Protein AF-A0A2E1I6Y5-F1 (afdb_monomer_lite)

Radius of gyration: 79.03 Å; chains: 1; bounding box: 160×32×209 Å

pLDDT: mean 85.02, std 16.83, range [33.5, 98.12]

Sequence (220 aa):
MRRLETRLAEETQRLERLYEAYRKAEGDIADKQALIDVLEKEALDREIEREGLEHLLSEKDNKIRELELDGAKSSKRVEHLEPELEKMEEKYSKERAMLGRVYEITEELDEQLQTAQSELEARDDWYVQHMKVFEDLNQAIKDRYEMIESAVEKAAEFQKAQESFKQRMEEAISTAQKTGATIPVGPVEVSVDAGPDGVLGTDDDEIQVNPAGTAEQEEE

Secondary structure (DSSP, 8-state):
-HHHHHHHHHHHHHHHHHHHHHHHHHHHHHHHHHHHHHHHHHHHHHHHHHHHHHHHHHHHHHHHHHHHHHHHHHHHHHHHHHHHHHHHHHHHHHHHHHHHHHHHHHHHHHHHHHHHHHHHHHHHHHHHHHHHHHHHHHHHHHHHHHHHHHHHHHHHHHHHHHHHHHHHHHHHHHHHHHHTPPP----EEEEEEP-TT--TTSTT-EEEEEETT-------

Structure (mmCIF, N/CA/C/O backbone):
data_AF-A0A2E1I6Y5-F1
#
_entry.id   AF-A0A2E1I6Y5-F1
#
loop_
_atom_site.group_PDB
_atom_site.id
_atom_site.type_symbol
_atom_site.label_atom_id
_atom_site.label_alt_id
_atom_site.label_comp_id
_atom_site.label_asym_id
_atom_site.label_entity_id
_atom_site.label_seq_id
_atom_site.pdbx_PDB_ins_code
_atom_site.Cartn_x
_atom_site.Cartn_y
_atom_site.Cartn_z
_atom_site.occupancy
_atom_site.B_iso_or_equiv
_atom_site.auth_seq_id
_atom_site.auth_comp_id
_atom_site.auth_asym_id
_atom_site.auth_atom_id
_atom_site.pdbx_PDB_model_num
ATOM 1 N N . MET A 1 1 ? 66.946 19.674 -106.010 1.00 58.38 1 MET A N 1
ATOM 2 C CA . MET A 1 1 ? 65.841 20.392 -105.341 1.00 58.38 1 MET A CA 1
ATOM 3 C C . MET A 1 1 ? 64.623 19.499 -105.132 1.00 58.38 1 MET A C 1
ATOM 5 O O . MET A 1 1 ? 64.408 19.129 -103.992 1.00 58.38 1 MET A O 1
ATOM 9 N N . ARG A 1 2 ? 63.945 18.999 -106.180 1.00 64.06 2 ARG A N 1
ATOM 10 C CA . ARG A 1 2 ? 62.705 18.192 -106.043 1.00 64.06 2 ARG A CA 1
ATOM 11 C C . ARG A 1 2 ? 62.716 17.026 -105.035 1.00 64.06 2 ARG A C 1
ATOM 13 O O . ARG A 1 2 ? 61.723 16.835 -104.361 1.00 64.06 2 ARG A O 1
ATOM 20 N N . ARG A 1 3 ? 63.810 16.259 -104.896 1.00 70.44 3 ARG A N 1
ATOM 21 C CA . ARG A 1 3 ? 63.901 15.143 -103.916 1.00 70.44 3 ARG A CA 1
ATOM 22 C C . ARG A 1 3 ? 63.988 15.595 -102.454 1.00 70.44 3 ARG A C 1
ATOM 24 O O . ARG A 1 3 ? 63.611 14.848 -101.562 1.00 70.44 3 ARG A O 1
ATOM 31 N N . LEU A 1 4 ? 64.546 16.781 -102.218 1.00 72.12 4 LEU A N 1
ATOM 32 C CA . LEU A 1 4 ? 64.633 17.359 -100.877 1.00 72.12 4 LEU A CA 1
ATOM 33 C C . LEU A 1 4 ? 63.276 17.936 -100.467 1.00 72.12 4 LEU A C 1
ATOM 35 O O . LEU A 1 4 ? 62.887 17.795 -99.318 1.00 72.12 4 LEU A O 1
ATOM 39 N N . GLU A 1 5 ? 62.533 18.496 -101.423 1.00 76.06 5 GLU A N 1
ATOM 40 C CA . GLU A 1 5 ? 61.172 19.003 -101.215 1.00 76.06 5 GLU A CA 1
ATOM 41 C C . GLU A 1 5 ? 60.178 17.880 -100.881 1.00 76.06 5 GLU A C 1
ATOM 43 O O . GLU A 1 5 ? 59.404 18.029 -99.942 1.00 76.06 5 GLU A O 1
ATOM 48 N N . THR A 1 6 ? 60.225 16.729 -101.569 1.00 79.12 6 THR A N 1
ATOM 49 C CA . THR A 1 6 ? 59.368 15.578 -101.218 1.00 79.12 6 THR A CA 1
ATOM 50 C C . THR A 1 6 ? 59.697 14.998 -99.849 1.00 79.12 6 THR A C 1
ATOM 52 O O . THR A 1 6 ? 58.786 14.712 -99.081 1.00 79.12 6 THR A O 1
ATOM 55 N N . ARG A 1 7 ? 60.984 14.868 -99.507 1.00 83.00 7 ARG A N 1
ATOM 56 C CA . ARG A 1 7 ? 61.397 14.364 -98.190 1.00 83.00 7 ARG A CA 1
ATOM 57 C C . ARG A 1 7 ? 60.997 15.315 -97.061 1.00 83.00 7 ARG A C 1
ATOM 59 O O . ARG A 1 7 ? 60.542 14.860 -96.020 1.00 83.00 7 ARG A O 1
ATOM 66 N N . LEU A 1 8 ? 61.118 16.624 -97.290 1.00 83.69 8 LEU A N 1
ATOM 67 C CA . LEU A 1 8 ? 60.658 17.638 -96.345 1.00 83.69 8 LEU A CA 1
ATOM 68 C C . LEU A 1 8 ? 59.136 17.566 -96.147 1.00 83.69 8 LEU A C 1
ATOM 70 O O . LEU A 1 8 ? 58.685 17.657 -95.013 1.00 83.69 8 LEU A O 1
ATOM 74 N N . ALA A 1 9 ? 58.365 17.345 -97.219 1.00 85.19 9 ALA A N 1
ATOM 75 C CA . ALA A 1 9 ? 56.909 17.193 -97.154 1.00 85.19 9 ALA A CA 1
ATOM 76 C C . ALA A 1 9 ? 56.459 15.913 -96.421 1.00 85.19 9 ALA A C 1
ATOM 78 O O . ALA A 1 9 ? 55.471 15.922 -95.689 1.00 85.19 9 ALA A O 1
ATOM 79 N N . GLU A 1 10 ? 57.176 14.802 -96.597 1.00 85.38 10 GLU A N 1
ATOM 80 C CA . GLU A 1 10 ? 56.920 13.555 -95.865 1.00 85.38 10 GLU A CA 1
ATOM 81 C C . GLU A 1 10 ? 57.261 13.692 -94.371 1.00 85.38 10 GLU A C 1
ATOM 83 O O . GLU A 1 10 ? 56.525 13.203 -93.509 1.00 85.38 10 GLU A O 1
ATOM 88 N N . GLU A 1 11 ? 58.360 14.382 -94.049 1.00 84.50 11 GLU A N 1
ATOM 89 C CA . GLU A 1 11 ? 58.763 14.655 -92.669 1.00 84.50 11 GLU A CA 1
ATOM 90 C C . GLU A 1 11 ? 57.793 15.619 -91.966 1.00 84.50 11 GLU A C 1
ATOM 92 O O . GLU A 1 11 ? 57.429 15.351 -90.819 1.00 84.50 11 GLU A O 1
ATOM 97 N N . THR A 1 12 ? 57.286 16.663 -92.635 1.00 86.81 12 THR A N 1
ATOM 98 C CA . THR A 1 12 ? 56.246 17.539 -92.061 1.00 86.81 12 THR A CA 1
ATOM 99 C C . THR A 1 12 ? 54.927 16.806 -91.837 1.00 86.81 12 THR A C 1
ATOM 101 O O . THR A 1 12 ? 54.365 16.924 -90.753 1.00 86.81 12 THR A O 1
ATOM 104 N N . GLN A 1 13 ? 54.468 15.968 -92.773 1.00 87.94 13 GLN A N 1
ATOM 105 C CA . GLN A 1 13 ? 53.256 15.155 -92.571 1.00 87.94 13 GLN A CA 1
ATOM 106 C C . GLN A 1 13 ? 53.391 14.167 -91.404 1.00 87.94 13 GLN A C 1
ATOM 108 O O . GLN A 1 13 ? 52.433 13.908 -90.673 1.00 87.94 13 GLN A O 1
ATOM 113 N N . ARG A 1 14 ? 54.580 13.584 -91.207 1.00 90.38 14 ARG A N 1
ATOM 114 C CA . ARG A 1 14 ? 54.847 12.706 -90.059 1.00 90.38 14 ARG A CA 1
ATOM 115 C C . ARG A 1 14 ? 54.851 13.487 -88.747 1.00 90.38 14 ARG A C 1
ATOM 117 O O . ARG A 1 14 ? 54.334 12.986 -87.749 1.00 90.38 14 ARG A O 1
ATOM 124 N N . LEU A 1 15 ? 55.434 14.683 -88.758 1.00 90.56 15 LEU A N 1
ATOM 125 C CA . LEU A 1 15 ? 55.477 15.578 -87.609 1.00 90.56 15 LEU A CA 1
ATOM 126 C C . LEU A 1 15 ? 54.063 16.030 -87.213 1.00 90.56 15 LEU A C 1
ATOM 128 O O . LEU A 1 15 ? 53.719 15.944 -86.041 1.00 90.56 15 LEU A O 1
ATOM 132 N N . GLU A 1 16 ? 53.222 16.419 -88.173 1.00 91.12 16 GLU A N 1
ATOM 133 C CA . GLU A 1 16 ? 51.815 16.788 -87.948 1.00 91.12 16 GLU A CA 1
ATOM 134 C C . GLU A 1 16 ? 51.022 15.652 -87.293 1.00 91.12 16 GLU A C 1
ATOM 136 O O . GLU A 1 16 ? 50.393 15.861 -86.259 1.00 91.12 16 GLU A O 1
ATOM 141 N N . ARG A 1 17 ? 51.133 14.420 -87.807 1.00 91.62 17 ARG A N 1
ATOM 142 C CA . ARG A 1 17 ? 50.479 13.248 -87.194 1.00 91.62 17 ARG A CA 1
ATOM 143 C C . ARG A 1 17 ? 50.967 12.973 -85.773 1.00 91.62 17 ARG A C 1
ATOM 145 O O . ARG A 1 17 ? 50.182 12.558 -84.923 1.00 91.62 17 ARG A O 1
ATOM 152 N N . LEU A 1 18 ? 52.260 13.174 -85.511 1.00 92.06 18 LEU A N 1
ATOM 153 C CA . LEU A 1 18 ? 52.819 13.022 -84.168 1.00 92.06 18 LEU A CA 1
ATOM 154 C C . LEU A 1 18 ? 52.298 14.118 -83.229 1.00 92.06 18 LEU A C 1
ATOM 156 O O . LEU A 1 18 ? 51.952 13.815 -82.091 1.00 92.06 18 LEU A O 1
ATOM 160 N N . TYR A 1 19 ? 52.192 15.360 -83.708 1.00 93.06 19 TYR A N 1
ATOM 161 C CA . TYR A 1 19 ? 51.603 16.468 -82.957 1.00 93.06 19 TYR A CA 1
ATOM 162 C C . TYR A 1 19 ? 50.122 16.240 -82.651 1.00 93.06 19 TYR A C 1
ATOM 164 O O . TYR A 1 19 ? 49.696 16.477 -81.525 1.00 93.06 19 TYR A O 1
ATOM 172 N N . GLU A 1 20 ? 49.339 15.741 -83.607 1.00 94.44 20 GLU A N 1
ATOM 173 C CA . GLU A 1 20 ? 47.934 15.378 -83.388 1.00 94.44 20 GLU A CA 1
ATOM 174 C C . GLU A 1 20 ? 47.791 14.258 -82.350 1.00 94.44 20 GLU A C 1
ATOM 176 O O . GLU A 1 20 ? 46.962 14.355 -81.444 1.00 94.44 20 GLU A O 1
ATOM 181 N N . ALA A 1 21 ? 48.627 13.217 -82.437 1.00 94.25 21 ALA A N 1
ATOM 182 C CA . ALA A 1 21 ? 48.646 12.130 -81.462 1.00 94.25 21 ALA A CA 1
ATOM 183 C C . ALA A 1 21 ? 49.055 12.615 -80.063 1.00 94.25 21 ALA A C 1
ATOM 185 O O . ALA A 1 21 ? 48.445 12.214 -79.074 1.00 94.25 21 ALA A O 1
ATOM 186 N N . TYR A 1 22 ? 50.052 13.497 -79.981 1.00 94.62 22 TYR A N 1
ATOM 187 C CA . TYR A 1 22 ? 50.508 14.085 -78.725 1.00 94.62 22 TYR A CA 1
ATOM 188 C C . TYR A 1 22 ? 49.432 14.981 -78.100 1.00 94.62 22 TYR A C 1
ATOM 190 O O . TYR A 1 22 ? 49.095 14.800 -76.936 1.00 94.62 22 TYR A O 1
ATOM 198 N N . ARG A 1 23 ? 48.795 15.856 -78.887 1.00 94.19 23 ARG A N 1
ATOM 199 C CA . ARG A 1 23 ? 47.683 16.700 -78.425 1.00 94.19 23 ARG A CA 1
ATOM 200 C C . ARG A 1 23 ? 46.497 15.870 -77.929 1.00 94.19 23 ARG A C 1
ATOM 202 O O . ARG A 1 23 ? 45.858 16.232 -76.946 1.00 94.19 23 ARG A O 1
ATOM 209 N N . LYS A 1 24 ? 46.199 14.753 -78.599 1.00 95.19 24 LYS A N 1
ATOM 210 C CA . LYS A 1 24 ? 45.170 13.813 -78.144 1.00 95.19 24 LYS A CA 1
ATOM 211 C C . LYS A 1 24 ? 45.560 13.155 -76.818 1.00 95.19 24 LYS A C 1
ATOM 213 O O . LYS A 1 24 ? 44.732 13.092 -75.919 1.00 95.19 24 LYS A O 1
ATOM 218 N N . ALA A 1 25 ? 46.811 12.720 -76.679 1.00 94.56 25 ALA A N 1
ATOM 219 C CA . ALA A 1 25 ? 47.310 12.147 -75.432 1.00 94.56 25 ALA A CA 1
ATOM 220 C C . ALA A 1 25 ? 47.286 13.159 -74.274 1.00 94.56 25 ALA A C 1
ATOM 222 O O . ALA A 1 25 ? 46.925 12.788 -73.164 1.00 94.56 25 ALA A O 1
ATOM 223 N N . GLU A 1 26 ? 47.616 14.430 -74.522 1.00 95.44 26 GLU A N 1
ATOM 224 C CA . GLU A 1 26 ? 47.489 15.502 -73.526 1.00 95.44 26 GLU A CA 1
ATOM 225 C C . GLU A 1 26 ? 46.034 15.706 -73.083 1.00 95.44 26 GLU A C 1
ATOM 227 O O . GLU A 1 26 ? 45.781 15.828 -71.887 1.00 95.44 26 GLU A O 1
ATOM 232 N N . GLY A 1 27 ? 45.077 15.677 -74.020 1.00 95.62 27 GLY A N 1
ATOM 233 C CA . GLY A 1 27 ? 43.645 15.718 -73.702 1.00 95.62 27 GLY A CA 1
ATOM 234 C C . GLY A 1 27 ? 43.201 14.531 -72.845 1.00 95.62 27 GLY A C 1
ATOM 235 O O . GLY A 1 27 ? 42.624 14.724 -71.780 1.00 95.62 27 GLY A O 1
ATOM 236 N N . ASP A 1 28 ? 43.565 13.310 -73.245 1.00 95.62 28 ASP A N 1
ATOM 237 C CA . ASP A 1 28 ? 43.234 12.091 -72.495 1.00 95.62 28 ASP A CA 1
ATOM 238 C C . ASP A 1 28 ? 43.864 12.086 -71.085 1.00 95.62 28 ASP A C 1
ATOM 240 O O . ASP A 1 28 ? 43.300 11.515 -70.149 1.00 95.62 28 ASP A O 1
ATOM 244 N N . ILE A 1 29 ? 45.050 12.687 -70.915 1.00 96.31 29 ILE A N 1
ATOM 245 C CA . ILE A 1 29 ? 45.699 12.851 -69.605 1.00 96.31 29 ILE A CA 1
ATOM 246 C C . ILE A 1 29 ? 44.926 13.855 -68.750 1.00 96.31 29 ILE A C 1
ATOM 248 O O . ILE A 1 29 ? 44.672 13.560 -67.584 1.00 96.31 29 ILE A O 1
ATOM 252 N N . ALA A 1 30 ? 44.527 14.996 -69.315 1.00 96.06 30 ALA A N 1
ATOM 253 C CA . ALA A 1 30 ? 43.746 16.002 -68.600 1.00 96.06 30 ALA A CA 1
ATOM 254 C C . ALA A 1 30 ? 42.382 15.449 -68.148 1.00 96.06 30 ALA A C 1
ATOM 256 O O . ALA A 1 30 ? 41.998 15.631 -66.993 1.00 96.06 30 ALA A O 1
ATOM 257 N N . ASP A 1 31 ? 41.693 14.697 -69.009 1.00 96.06 31 ASP A N 1
ATOM 258 C CA . ASP A 1 31 ? 40.412 14.062 -68.677 1.00 96.06 31 ASP A CA 1
ATOM 259 C C . ASP A 1 31 ? 40.568 13.018 -67.560 1.00 96.06 31 ASP A C 1
ATOM 261 O O . ASP A 1 31 ? 39.756 12.949 -66.635 1.00 96.06 31 ASP A O 1
ATOM 265 N N . LYS A 1 32 ? 41.642 12.217 -67.599 1.00 96.25 32 LYS A N 1
ATOM 266 C CA . LYS A 1 32 ? 41.949 11.250 -66.534 1.00 96.25 32 LYS A CA 1
ATOM 267 C C . LYS A 1 32 ? 42.316 11.927 -65.222 1.00 96.25 32 LYS A C 1
ATOM 269 O O . LYS A 1 32 ? 41.930 11.418 -64.179 1.00 96.25 32 LYS A O 1
ATOM 274 N N . GLN A 1 33 ? 43.042 13.042 -65.260 1.00 97.00 33 GLN A N 1
ATOM 275 C CA . GLN A 1 33 ? 43.347 13.830 -64.065 1.00 97.00 33 GLN A CA 1
ATOM 276 C C . GLN A 1 33 ? 42.064 14.378 -63.439 1.00 97.00 33 GLN A C 1
ATOM 278 O O . GLN A 1 33 ? 41.842 14.174 -62.253 1.00 97.00 33 GLN A O 1
ATOM 283 N N . ALA A 1 34 ? 41.162 14.946 -64.244 1.00 96.38 34 ALA A N 1
ATOM 284 C CA . ALA A 1 34 ? 39.865 15.405 -63.755 1.00 96.38 34 ALA A CA 1
ATOM 285 C C . ALA A 1 34 ? 39.027 14.260 -63.155 1.00 96.38 34 ALA A C 1
ATOM 287 O O . ALA A 1 34 ? 38.373 14.440 -62.130 1.00 96.38 34 ALA A O 1
ATOM 288 N N . LEU A 1 35 ? 39.060 13.070 -63.765 1.00 96.81 35 LEU A N 1
ATOM 289 C CA . LEU A 1 35 ? 38.381 11.891 -63.226 1.00 96.81 35 LEU A CA 1
ATOM 290 C C . LEU A 1 35 ? 38.997 11.426 -61.897 1.00 96.81 35 LEU A C 1
ATOM 292 O O . LEU A 1 35 ? 38.254 11.077 -60.983 1.00 96.81 35 LEU A O 1
ATOM 296 N N . ILE A 1 36 ? 40.329 11.423 -61.786 1.00 96.88 36 ILE A N 1
ATOM 297 C CA . ILE A 1 36 ? 41.036 11.089 -60.543 1.00 96.88 36 ILE A CA 1
ATOM 298 C C . ILE A 1 36 ? 40.628 12.064 -59.435 1.00 96.88 36 ILE A C 1
ATOM 300 O O . ILE A 1 36 ? 40.216 11.605 -58.377 1.00 96.88 36 ILE A O 1
ATOM 304 N N . ASP A 1 37 ? 40.615 13.372 -59.702 1.00 96.62 37 ASP A N 1
ATOM 305 C CA . ASP A 1 37 ? 40.229 14.386 -58.712 1.00 96.62 37 ASP A CA 1
ATOM 306 C C . ASP A 1 37 ? 38.789 14.194 -58.198 1.00 96.62 37 ASP A C 1
ATOM 308 O O . ASP A 1 37 ? 38.496 14.436 -57.025 1.00 96.62 37 ASP A O 1
ATOM 312 N N . VAL A 1 38 ? 37.862 13.775 -59.068 1.00 97.50 38 VAL A N 1
ATOM 313 C CA . VAL A 1 38 ? 36.479 13.463 -58.669 1.00 97.50 38 VAL A CA 1
ATOM 314 C C . VAL A 1 38 ? 36.435 12.198 -57.814 1.00 97.50 38 VAL A C 1
ATOM 316 O O . VAL A 1 38 ? 35.810 12.204 -56.755 1.00 97.50 38 VAL A O 1
ATOM 319 N N . LEU A 1 39 ? 37.126 11.134 -58.231 1.00 97.31 39 LEU A N 1
ATOM 320 C CA . LEU A 1 39 ? 37.170 9.874 -57.487 1.00 97.31 39 LEU A CA 1
ATOM 321 C C . LEU A 1 39 ? 37.838 10.027 -56.116 1.00 97.31 39 LEU A C 1
ATOM 323 O O . LEU A 1 39 ? 37.397 9.401 -55.157 1.00 97.31 39 LEU A O 1
ATOM 327 N N . GLU A 1 40 ? 38.869 10.862 -55.999 1.00 96.88 40 GLU A N 1
ATOM 328 C CA . GLU A 1 40 ? 39.525 11.161 -54.724 1.00 96.88 40 GLU A CA 1
ATOM 329 C C . GLU A 1 40 ? 38.589 11.901 -53.763 1.00 96.88 40 GLU A C 1
ATOM 331 O O . GLU A 1 40 ? 38.544 11.566 -52.579 1.00 96.88 40 GLU A O 1
ATOM 336 N N . LYS A 1 41 ? 37.786 12.850 -54.264 1.00 97.12 41 LYS A N 1
ATOM 337 C CA . LYS A 1 41 ? 36.757 13.523 -53.454 1.00 97.12 41 LYS A CA 1
ATOM 338 C C . LYS A 1 41 ? 35.673 12.556 -52.997 1.00 97.12 41 LYS A C 1
ATOM 340 O O . LYS A 1 41 ? 35.363 12.521 -51.813 1.00 97.12 41 LYS A O 1
ATOM 345 N N . GLU A 1 42 ? 35.156 11.724 -53.899 1.00 97.06 42 GLU A N 1
ATOM 346 C CA . GLU A 1 42 ? 34.163 10.706 -53.539 1.00 97.06 42 GLU A CA 1
ATOM 347 C C . GLU A 1 42 ? 34.715 9.686 -52.532 1.00 97.06 42 GLU A C 1
ATOM 349 O O . GLU A 1 42 ? 33.991 9.233 -51.646 1.00 97.06 42 GLU A O 1
ATOM 354 N N . ALA A 1 43 ? 35.990 9.305 -52.653 1.00 97.06 43 ALA A N 1
ATOM 355 C CA . ALA A 1 43 ? 36.641 8.412 -51.702 1.00 97.06 43 ALA A CA 1
ATOM 356 C C . ALA A 1 43 ? 36.774 9.060 -50.317 1.00 97.06 43 ALA A C 1
ATOM 358 O O . ALA A 1 43 ? 36.529 8.393 -49.314 1.00 97.06 43 ALA A O 1
ATOM 359 N N . LEU A 1 44 ? 37.111 10.351 -50.265 1.00 97.44 44 LEU A N 1
ATOM 360 C CA . LEU A 1 44 ? 37.186 11.114 -49.023 1.00 97.44 44 LEU A CA 1
ATOM 361 C C . LEU A 1 44 ? 35.809 11.262 -48.362 1.00 97.44 44 LEU A C 1
ATOM 363 O O . LEU A 1 44 ? 35.691 11.012 -47.167 1.00 97.44 44 LEU A O 1
ATOM 367 N N . ASP A 1 45 ? 34.766 11.594 -49.125 1.00 97.44 45 ASP A N 1
ATOM 368 C CA . ASP A 1 45 ? 33.403 11.715 -48.593 1.00 97.44 45 ASP A CA 1
ATOM 369 C C . ASP A 1 45 ? 32.914 10.378 -48.014 1.00 97.44 45 ASP A C 1
ATOM 371 O O . ASP A 1 45 ? 32.384 10.330 -46.903 1.00 97.44 45 ASP A O 1
ATOM 375 N N . ARG A 1 46 ? 33.175 9.266 -48.714 1.00 97.31 46 ARG A N 1
ATOM 376 C CA . ARG A 1 46 ? 32.862 7.916 -48.214 1.00 97.31 46 ARG A CA 1
ATOM 377 C C . ARG A 1 46 ? 33.636 7.558 -46.951 1.00 97.31 46 ARG A C 1
ATOM 379 O O . ARG A 1 46 ? 33.098 6.857 -46.097 1.00 97.31 46 ARG A O 1
ATOM 386 N N . GLU A 1 47 ? 34.886 7.995 -46.837 1.00 97.19 47 GLU A N 1
ATOM 387 C CA . GLU A 1 47 ? 35.688 7.772 -45.636 1.00 97.19 47 GLU A CA 1
ATOM 388 C C . GLU A 1 47 ? 35.116 8.550 -44.443 1.00 97.19 47 GLU A C 1
ATOM 390 O O . GLU A 1 47 ? 34.913 7.964 -43.385 1.00 97.19 47 GLU A O 1
ATOM 395 N N . ILE A 1 48 ? 34.735 9.817 -44.635 1.00 97.19 48 ILE A N 1
ATOM 396 C CA . ILE A 1 48 ? 34.076 10.627 -43.596 1.00 97.19 48 ILE A CA 1
ATOM 397 C C . ILE A 1 48 ? 32.749 9.995 -43.159 1.00 97.19 48 ILE A C 1
ATOM 399 O O . ILE A 1 48 ? 32.461 9.911 -41.964 1.00 97.19 48 ILE A O 1
ATOM 403 N N . GLU A 1 49 ? 31.929 9.538 -44.107 1.00 97.12 49 GLU A N 1
ATOM 404 C CA . GLU A 1 49 ? 30.672 8.853 -43.793 1.00 97.12 49 GLU A CA 1
ATOM 405 C C . GLU A 1 49 ? 30.917 7.567 -42.998 1.00 97.12 49 GLU A C 1
ATOM 407 O O . GLU A 1 49 ? 30.217 7.302 -42.017 1.00 97.12 49 GLU A O 1
ATOM 412 N N . ARG A 1 50 ? 31.931 6.784 -43.386 1.00 97.94 50 ARG A N 1
ATOM 413 C CA . ARG A 1 50 ? 32.322 5.569 -42.670 1.00 97.94 50 ARG A CA 1
ATOM 414 C C . ARG A 1 50 ? 32.761 5.879 -41.241 1.00 97.94 50 ARG A C 1
ATOM 416 O O . ARG A 1 50 ? 32.223 5.272 -40.318 1.00 97.94 50 ARG A O 1
ATOM 423 N N . GLU A 1 51 ? 33.670 6.832 -41.050 1.00 96.75 51 GLU A N 1
ATOM 424 C CA . GLU A 1 51 ? 34.135 7.253 -39.722 1.00 96.75 51 GLU A CA 1
ATOM 425 C C . GLU A 1 51 ? 32.971 7.760 -38.851 1.00 96.75 51 GLU A C 1
ATOM 427 O O . GLU A 1 51 ? 32.864 7.411 -37.673 1.00 96.75 51 GLU A O 1
ATOM 432 N N . GLY A 1 52 ? 32.042 8.528 -39.433 1.00 97.06 52 GLY A N 1
ATOM 433 C CA . GLY A 1 52 ? 30.842 9.001 -38.741 1.00 97.06 52 GLY A CA 1
ATOM 434 C C . GLY A 1 52 ? 29.917 7.865 -38.287 1.00 97.06 52 GLY A C 1
ATOM 435 O O . GLY A 1 52 ? 29.401 7.889 -37.165 1.00 97.06 52 GLY A O 1
ATOM 436 N N . LEU A 1 53 ? 29.728 6.844 -39.128 1.00 97.25 53 LEU A N 1
ATOM 437 C CA . LEU A 1 53 ? 28.945 5.655 -38.779 1.00 97.25 53 LEU A CA 1
ATOM 438 C C . LEU A 1 53 ? 29.635 4.800 -37.711 1.00 97.25 53 LEU A C 1
ATOM 440 O O . LEU A 1 53 ? 28.962 4.318 -36.799 1.00 97.25 53 LEU A O 1
ATOM 444 N N . GLU A 1 54 ? 30.956 4.634 -37.786 1.00 97.31 54 GLU A N 1
ATOM 445 C CA . GLU A 1 54 ? 31.741 3.914 -36.777 1.00 97.31 54 GLU A CA 1
ATOM 446 C C . GLU A 1 54 ? 31.665 4.602 -35.407 1.00 97.31 54 GLU A C 1
ATOM 448 O O . GLU A 1 54 ? 31.469 3.934 -34.386 1.00 97.31 54 GLU A O 1
ATOM 453 N N . HIS A 1 55 ? 31.722 5.937 -35.375 1.00 97.44 55 HIS A N 1
ATOM 454 C CA . HIS A 1 55 ? 31.531 6.706 -34.147 1.00 97.44 55 HIS A CA 1
ATOM 455 C C . HIS A 1 55 ? 30.138 6.483 -33.545 1.00 97.44 55 HIS A C 1
ATOM 457 O O . HIS A 1 55 ? 30.014 6.156 -32.364 1.00 97.44 55 HIS A O 1
ATOM 463 N N . LEU A 1 56 ? 29.083 6.597 -34.360 1.00 97.44 56 LEU A N 1
ATOM 464 C CA . LEU A 1 56 ? 27.708 6.395 -33.899 1.00 97.44 56 LEU A CA 1
ATOM 465 C C . LEU A 1 56 ? 27.471 4.963 -33.397 1.00 97.44 56 LEU A C 1
ATOM 467 O O . LEU A 1 56 ? 26.734 4.755 -32.430 1.00 97.44 56 LEU A O 1
ATOM 471 N N . LEU A 1 57 ? 28.083 3.971 -34.045 1.00 97.69 57 LEU A N 1
ATOM 472 C CA . LEU A 1 57 ? 28.014 2.579 -33.612 1.00 97.69 57 LEU A CA 1
ATOM 473 C C . LEU A 1 57 ? 28.676 2.398 -32.240 1.00 97.69 57 LEU A C 1
ATOM 475 O O . LEU A 1 57 ? 28.067 1.822 -31.344 1.00 97.69 57 LEU A O 1
ATOM 479 N N . SER A 1 58 ? 29.867 2.969 -32.048 1.00 97.81 58 SER A N 1
ATOM 480 C CA . SER A 1 58 ? 30.583 2.946 -30.767 1.00 97.81 58 SER A CA 1
ATOM 481 C C . SER A 1 58 ? 29.783 3.610 -29.638 1.00 97.81 58 SER A C 1
ATOM 483 O O . SER A 1 58 ? 29.662 3.061 -28.541 1.00 97.81 58 SER A O 1
ATOM 485 N N . GLU A 1 59 ? 29.160 4.764 -29.897 1.00 97.75 59 GLU A N 1
ATOM 486 C CA . GLU A 1 59 ? 28.274 5.421 -28.929 1.00 97.75 59 GLU A CA 1
ATOM 487 C C . GLU A 1 59 ? 27.073 4.547 -28.558 1.00 97.75 59 GLU A C 1
ATOM 489 O O . GLU A 1 59 ? 26.723 4.432 -27.379 1.00 97.75 59 GLU A O 1
ATOM 494 N N . LYS A 1 60 ? 26.448 3.903 -29.551 1.00 97.75 60 LYS A N 1
ATOM 495 C CA . LYS A 1 60 ? 25.327 2.986 -29.322 1.00 97.75 60 LYS A CA 1
ATOM 496 C C . LYS A 1 60 ? 25.747 1.772 -28.504 1.00 97.75 60 LYS A C 1
ATOM 498 O O . LYS A 1 60 ? 25.033 1.429 -27.566 1.00 97.75 60 LYS A O 1
ATOM 503 N N . ASP A 1 61 ? 26.896 1.175 -28.793 1.00 97.69 61 ASP A N 1
ATOM 504 C CA . ASP A 1 61 ? 27.422 0.038 -28.034 1.00 97.69 61 ASP A CA 1
ATOM 505 C C . ASP A 1 61 ? 27.705 0.418 -26.578 1.00 97.69 61 ASP A C 1
ATOM 507 O O . ASP A 1 61 ? 27.336 -0.311 -25.653 1.00 97.69 61 ASP A O 1
ATOM 511 N N . ASN A 1 62 ? 28.294 1.593 -26.350 1.00 97.56 62 ASN A N 1
ATOM 512 C CA . ASN A 1 62 ? 28.497 2.113 -25.001 1.00 97.56 62 ASN A CA 1
ATOM 513 C C . ASN A 1 62 ? 27.162 2.331 -24.283 1.00 97.56 62 ASN A C 1
ATOM 515 O O . ASN A 1 62 ? 27.024 1.965 -23.113 1.00 97.56 62 ASN A O 1
ATOM 519 N N . LYS A 1 63 ? 26.156 2.866 -24.986 1.00 97.69 63 LYS A N 1
ATOM 520 C CA . LYS A 1 63 ? 24.831 3.079 -24.403 1.00 97.69 63 LYS A CA 1
ATOM 521 C C . LYS A 1 63 ? 24.120 1.770 -24.068 1.00 97.69 63 LYS A C 1
ATOM 523 O O . LYS A 1 63 ? 23.481 1.682 -23.022 1.00 97.69 63 LYS A O 1
ATOM 528 N N . ILE A 1 64 ? 24.234 0.759 -24.926 1.00 98.00 64 ILE A N 1
ATOM 529 C CA . ILE A 1 64 ? 23.681 -0.578 -24.679 1.00 98.00 64 ILE A CA 1
ATOM 530 C C . ILE A 1 64 ? 24.314 -1.175 -23.423 1.00 98.00 64 ILE A C 1
ATOM 532 O O . ILE A 1 64 ? 23.585 -1.589 -22.527 1.00 98.00 64 ILE A O 1
ATOM 536 N N . ARG A 1 65 ? 25.644 -1.123 -23.295 1.00 97.38 65 ARG A N 1
ATOM 537 C CA . ARG A 1 65 ? 26.343 -1.625 -22.100 1.00 97.38 65 ARG A CA 1
ATOM 538 C C . ARG A 1 65 ? 25.910 -0.912 -20.821 1.00 97.38 65 ARG A C 1
ATOM 540 O O . ARG A 1 65 ? 25.752 -1.553 -19.786 1.00 97.38 65 ARG A O 1
ATOM 547 N N . GLU A 1 66 ? 25.711 0.404 -20.869 1.00 97.38 66 GLU A N 1
ATOM 548 C CA . GLU A 1 66 ? 25.200 1.162 -19.720 1.00 97.38 66 GLU A CA 1
ATOM 549 C C . GLU A 1 66 ? 23.797 0.683 -19.312 1.00 97.38 66 GLU A C 1
ATOM 551 O O . GLU A 1 66 ? 23.554 0.408 -18.137 1.00 97.38 66 GLU A O 1
ATOM 556 N N . LEU A 1 67 ? 22.897 0.506 -20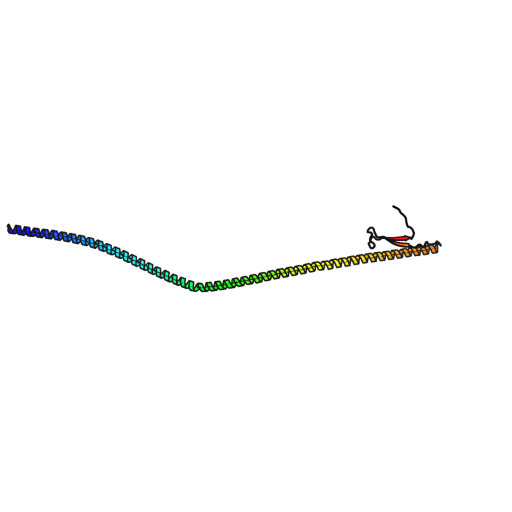.286 1.00 97.62 67 LEU A N 1
ATOM 557 C CA . LEU A 1 67 ? 21.545 -0.002 -20.042 1.00 97.62 67 LEU A CA 1
ATOM 558 C C . LEU A 1 67 ? 21.546 -1.438 -19.507 1.00 97.62 67 LEU A C 1
ATOM 560 O O . LEU A 1 67 ? 20.757 -1.755 -18.620 1.00 97.62 67 LEU A O 1
ATOM 564 N N . GLU A 1 68 ? 22.434 -2.298 -20.001 1.00 96.88 68 GLU A N 1
ATOM 565 C CA . GLU A 1 68 ? 22.606 -3.662 -19.492 1.00 96.88 68 GLU A CA 1
ATOM 566 C C . GLU A 1 68 ? 23.079 -3.662 -18.033 1.00 96.88 68 GLU A C 1
ATOM 568 O O . GLU A 1 68 ? 22.544 -4.403 -17.205 1.00 96.88 68 GLU A O 1
ATOM 573 N N . LEU A 1 69 ? 24.035 -2.793 -17.685 1.00 97.25 69 LEU A N 1
ATOM 574 C CA . LEU A 1 69 ? 24.511 -2.639 -16.309 1.00 97.25 69 LEU A CA 1
ATOM 575 C C . LEU A 1 69 ? 23.411 -2.124 -15.378 1.00 97.25 69 LEU A C 1
ATOM 577 O O . LEU A 1 69 ? 23.254 -2.635 -14.265 1.00 97.25 69 LEU A O 1
ATOM 581 N N . ASP A 1 70 ? 22.636 -1.133 -15.809 1.00 97.25 70 ASP A N 1
ATOM 582 C CA . ASP A 1 70 ? 21.531 -0.599 -15.015 1.00 97.25 70 ASP A CA 1
ATOM 583 C C . ASP A 1 70 ? 20.379 -1.600 -14.885 1.00 97.25 70 ASP A C 1
ATOM 585 O O . ASP A 1 70 ? 19.809 -1.745 -13.797 1.00 97.25 70 ASP A O 1
ATOM 589 N N . GLY A 1 71 ? 20.102 -2.361 -15.946 1.00 97.38 71 GLY A N 1
ATOM 590 C CA . GLY A 1 71 ? 19.183 -3.495 -15.932 1.00 97.38 71 GLY A CA 1
ATOM 591 C C . GLY A 1 71 ? 19.605 -4.553 -14.915 1.00 97.38 71 GLY A C 1
ATOM 592 O O . GLY A 1 71 ? 18.804 -4.936 -14.062 1.00 97.38 71 GLY A O 1
ATOM 593 N N . ALA A 1 72 ? 20.880 -4.951 -14.914 1.00 96.81 72 ALA A N 1
ATOM 594 C CA . ALA A 1 72 ? 21.422 -5.908 -13.950 1.00 96.81 72 ALA A CA 1
ATOM 595 C C . ALA A 1 72 ? 21.346 -5.389 -12.501 1.00 96.81 72 ALA A C 1
ATOM 597 O O . ALA A 1 72 ? 20.915 -6.112 -11.600 1.00 96.81 72 ALA A O 1
ATOM 598 N N . LYS A 1 73 ? 21.691 -4.115 -12.260 1.00 96.50 73 LYS A N 1
ATOM 599 C CA . LYS A 1 73 ? 21.558 -3.481 -10.933 1.00 96.50 73 LYS A CA 1
ATOM 600 C C . LYS A 1 73 ? 20.104 -3.406 -10.473 1.00 96.50 73 LYS A C 1
ATOM 602 O O . LYS A 1 73 ? 19.830 -3.549 -9.284 1.00 96.50 73 LYS A O 1
ATOM 607 N N . SER A 1 74 ? 19.173 -3.108 -11.378 1.00 96.44 74 SER A N 1
ATOM 608 C CA . SER A 1 74 ? 17.739 -3.091 -11.074 1.00 96.44 74 SER A CA 1
ATOM 609 C C . SER A 1 74 ? 17.244 -4.494 -10.733 1.00 96.44 74 SER A C 1
ATOM 611 O O . SER A 1 74 ? 16.674 -4.693 -9.666 1.00 96.44 74 SER A O 1
ATOM 613 N N . SER A 1 75 ? 17.577 -5.487 -11.561 1.00 96.12 75 SER A N 1
ATOM 614 C CA . SER A 1 75 ? 17.225 -6.888 -11.327 1.00 96.12 75 SER A CA 1
ATOM 615 C C . SER A 1 75 ? 17.743 -7.391 -9.978 1.00 96.12 75 SER A C 1
ATOM 617 O O . SER A 1 75 ? 17.005 -8.051 -9.255 1.00 96.12 75 SER A O 1
ATOM 619 N N . LYS A 1 76 ? 18.977 -7.034 -9.590 1.00 95.88 76 LYS A N 1
ATOM 620 C CA . LYS A 1 76 ? 19.527 -7.434 -8.286 1.00 95.88 76 LYS A CA 1
ATOM 621 C C . LYS A 1 76 ? 18.838 -6.743 -7.109 1.00 95.88 76 LYS A C 1
ATOM 623 O O . LYS A 1 76 ? 18.686 -7.346 -6.051 1.00 95.88 76 LYS A O 1
ATOM 628 N N . ARG A 1 77 ? 18.415 -5.485 -7.283 1.00 94.75 77 ARG A N 1
ATOM 629 C CA . ARG A 1 77 ? 17.600 -4.778 -6.283 1.00 94.75 77 ARG A CA 1
ATOM 630 C C . ARG A 1 77 ? 16.242 -5.448 -6.114 1.00 94.75 77 ARG A C 1
ATOM 632 O O . ARG A 1 77 ? 15.831 -5.648 -4.980 1.00 94.75 77 ARG A O 1
ATOM 639 N N . VAL A 1 78 ? 15.592 -5.829 -7.212 1.00 96.31 78 VAL A N 1
ATOM 640 C CA . VAL A 1 78 ? 14.321 -6.567 -7.181 1.00 96.31 78 VAL A CA 1
ATOM 641 C C . VAL A 1 78 ? 14.488 -7.892 -6.432 1.00 96.31 78 VAL A C 1
ATOM 643 O O . VAL A 1 78 ? 13.772 -8.113 -5.466 1.00 96.31 78 VAL A O 1
ATOM 646 N N . GLU A 1 79 ? 15.509 -8.689 -6.760 1.00 95.00 79 GLU A N 1
ATOM 647 C CA . GLU A 1 79 ? 15.791 -9.971 -6.085 1.00 95.00 79 GLU A CA 1
ATOM 648 C C . GLU A 1 79 ? 15.995 -9.825 -4.562 1.00 95.00 79 GLU A C 1
ATOM 650 O O . GLU A 1 79 ? 15.693 -10.738 -3.797 1.00 95.00 79 GLU A O 1
ATOM 655 N N . HIS A 1 80 ? 16.516 -8.684 -4.098 1.00 94.44 80 HIS A N 1
ATOM 656 C CA . HIS A 1 80 ? 16.687 -8.422 -2.668 1.00 94.44 80 HIS A CA 1
ATOM 657 C C . HIS A 1 80 ? 15.425 -7.868 -1.995 1.00 94.44 80 HIS A C 1
ATOM 659 O O . HIS A 1 80 ? 15.153 -8.209 -0.847 1.00 94.44 80 HIS A O 1
ATOM 665 N N . LEU A 1 81 ? 14.660 -7.027 -2.693 1.00 96.00 81 LEU A N 1
ATOM 666 C CA . LEU A 1 81 ? 13.465 -6.383 -2.149 1.00 96.00 81 LEU A CA 1
ATOM 667 C C . LEU A 1 81 ? 12.240 -7.305 -2.154 1.00 96.00 81 LEU A C 1
ATOM 669 O O . LEU A 1 81 ? 11.418 -7.200 -1.251 1.00 96.00 81 LEU A O 1
ATOM 673 N N . GLU A 1 82 ? 12.122 -8.223 -3.115 1.00 95.06 82 GLU A N 1
ATOM 674 C CA . GLU A 1 82 ? 11.047 -9.226 -3.172 1.00 95.06 82 GLU A CA 1
ATOM 675 C C . GLU A 1 82 ? 10.877 -10.018 -1.860 1.00 95.06 82 GLU A C 1
ATOM 677 O O . GLU A 1 82 ? 9.772 -10.019 -1.315 1.00 95.06 82 GLU A O 1
ATOM 682 N N . PRO A 1 83 ? 11.924 -10.630 -1.270 1.00 96.50 83 PRO A N 1
ATOM 683 C CA . PRO A 1 83 ? 11.772 -11.371 -0.017 1.00 96.50 83 PRO A CA 1
ATOM 684 C C . PRO A 1 83 ? 11.518 -10.468 1.199 1.00 96.50 83 PRO A C 1
ATOM 686 O O . PRO A 1 83 ? 10.942 -10.914 2.193 1.00 96.50 83 PRO A O 1
ATOM 689 N N . GLU A 1 84 ? 11.967 -9.210 1.178 1.00 94.69 84 GLU A N 1
ATOM 690 C CA . GLU A 1 84 ? 11.632 -8.250 2.238 1.00 94.69 84 GLU A CA 1
ATOM 691 C C . GLU A 1 84 ? 10.161 -7.842 2.171 1.00 94.69 84 GLU A C 1
ATOM 693 O O . GLU A 1 84 ? 9.503 -7.753 3.212 1.00 94.69 84 GLU A O 1
ATOM 698 N N . LEU A 1 85 ? 9.645 -7.656 0.955 1.00 96.31 85 LEU A N 1
ATOM 699 C CA . LEU A 1 85 ? 8.241 -7.383 0.699 1.00 96.31 85 LEU A CA 1
ATOM 700 C C . LEU A 1 85 ? 7.370 -8.558 1.151 1.00 96.31 85 LEU A C 1
ATOM 702 O O . LEU A 1 85 ? 6.450 -8.342 1.930 1.00 96.31 85 LEU A O 1
ATOM 706 N N . GLU A 1 86 ? 7.720 -9.792 0.783 1.00 96.44 86 GLU A N 1
ATOM 707 C CA . GLU A 1 86 ? 6.999 -11.002 1.207 1.00 96.44 86 GLU A CA 1
ATOM 708 C C . GLU A 1 86 ? 6.954 -11.133 2.741 1.00 96.44 86 GLU A C 1
ATOM 710 O O . GLU A 1 86 ? 5.899 -11.363 3.334 1.00 96.44 86 GLU A O 1
ATOM 715 N N . LYS A 1 87 ? 8.083 -10.901 3.426 1.00 96.31 87 LYS A N 1
ATOM 716 C CA . LYS A 1 87 ? 8.124 -10.890 4.901 1.00 96.31 87 LYS A CA 1
ATOM 717 C C . LYS A 1 87 ? 7.263 -9.782 5.503 1.00 96.31 87 LYS A C 1
ATOM 719 O O . LYS A 1 87 ? 6.708 -9.964 6.589 1.00 96.31 87 LYS A O 1
ATOM 724 N N . MET A 1 88 ? 7.204 -8.616 4.864 1.00 95.75 88 MET A N 1
ATOM 725 C CA . MET A 1 88 ? 6.367 -7.507 5.317 1.00 95.75 88 MET A CA 1
ATOM 726 C C . MET A 1 88 ? 4.885 -7.839 5.129 1.00 95.75 88 MET A C 1
ATOM 728 O O . MET A 1 88 ? 4.112 -7.669 6.068 1.00 95.75 88 MET A O 1
ATOM 732 N N . GLU A 1 89 ? 4.507 -8.403 3.986 1.00 95.38 89 GLU A N 1
ATOM 733 C CA . GLU A 1 89 ? 3.150 -8.879 3.712 1.00 95.38 89 GLU A CA 1
ATOM 734 C C . GLU A 1 89 ? 2.718 -9.970 4.703 1.00 95.38 89 GLU A C 1
ATOM 736 O O . GLU A 1 89 ? 1.605 -9.919 5.230 1.00 95.38 89 GLU A O 1
ATOM 741 N N . GLU A 1 90 ? 3.606 -10.908 5.050 1.00 96.44 90 GLU A N 1
ATOM 742 C CA . GLU A 1 90 ? 3.324 -11.928 6.066 1.00 96.44 90 GLU A CA 1
ATOM 743 C C . GLU A 1 90 ? 3.086 -11.300 7.451 1.00 96.44 90 GLU A C 1
ATOM 745 O O . GLU A 1 90 ? 2.130 -11.660 8.147 1.00 96.44 90 GLU A O 1
ATOM 750 N N . LYS A 1 91 ? 3.927 -10.338 7.863 1.00 96.62 91 LYS A N 1
ATOM 751 C CA . LYS A 1 91 ? 3.737 -9.593 9.122 1.00 96.62 91 LYS A CA 1
ATOM 752 C C . LYS A 1 91 ? 2.420 -8.829 9.118 1.00 96.62 91 LYS A C 1
ATOM 754 O O . LYS A 1 91 ? 1.667 -8.935 10.080 1.00 96.62 91 LYS A O 1
ATOM 759 N N . TYR A 1 92 ? 2.113 -8.140 8.025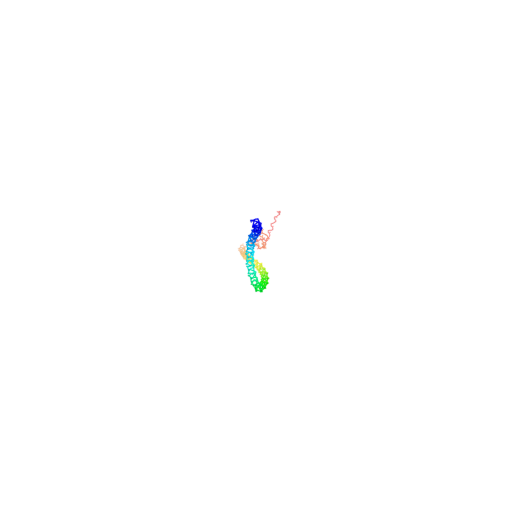 1.00 96.31 92 TYR A N 1
ATOM 760 C CA . TYR A 1 92 ? 0.869 -7.399 7.872 1.00 96.31 92 TYR A CA 1
ATOM 761 C C . TYR A 1 92 ? -0.353 -8.324 7.940 1.00 96.31 92 TYR A C 1
ATOM 763 O O . TYR A 1 92 ? -1.327 -8.024 8.627 1.00 96.31 92 TYR A O 1
ATOM 771 N N . SER A 1 93 ? -0.294 -9.500 7.310 1.00 97.31 93 SER A N 1
ATOM 772 C CA . SER A 1 93 ? -1.356 -10.507 7.407 1.00 97.31 93 SER A CA 1
ATOM 773 C C . SER A 1 93 ? -1.532 -11.021 8.841 1.00 97.31 93 SER A C 1
ATOM 775 O O . SER A 1 93 ? -2.664 -11.197 9.299 1.00 97.31 93 SER A O 1
ATOM 777 N N . LYS A 1 94 ? -0.434 -11.248 9.573 1.00 97.00 94 LYS A N 1
ATOM 778 C CA . LYS A 1 94 ? -0.473 -11.653 10.989 1.00 97.00 94 LYS A CA 1
ATOM 779 C C . LYS A 1 94 ? -1.059 -10.560 11.879 1.00 97.00 94 LYS A C 1
ATOM 781 O O . LYS A 1 94 ? -1.901 -10.861 12.721 1.00 97.00 94 LYS A O 1
ATOM 786 N N . GLU A 1 95 ? -0.648 -9.312 11.682 1.00 95.50 95 GLU A N 1
ATOM 787 C CA . GLU A 1 95 ? -1.174 -8.154 12.411 1.00 95.50 95 GLU A CA 1
ATOM 788 C C . GLU A 1 95 ? -2.658 -7.942 12.121 1.00 95.50 95 GLU A C 1
ATOM 790 O O . GLU A 1 95 ? -3.439 -7.751 13.047 1.00 95.50 95 GLU A O 1
ATOM 795 N N . ARG A 1 96 ? -3.085 -8.089 10.864 1.00 96.94 96 ARG A N 1
ATOM 796 C CA . ARG A 1 96 ? -4.501 -8.035 10.488 1.00 96.94 96 ARG A CA 1
ATOM 797 C C . ARG A 1 96 ? -5.323 -9.128 11.177 1.00 96.94 96 ARG A C 1
ATOM 799 O O . ARG A 1 96 ? -6.405 -8.844 11.683 1.00 96.94 96 ARG A O 1
ATOM 806 N N . ALA A 1 97 ? -4.813 -10.359 11.238 1.00 96.88 97 ALA A N 1
ATOM 807 C CA . ALA A 1 97 ? -5.473 -11.457 11.949 1.00 96.88 97 ALA A CA 1
ATOM 808 C C . ALA A 1 97 ? -5.486 -11.248 13.476 1.00 96.88 97 ALA A C 1
ATOM 810 O O . ALA A 1 97 ? -6.444 -11.614 14.154 1.00 96.88 97 ALA A O 1
ATOM 811 N N . MET A 1 98 ? -4.428 -10.661 14.042 1.00 95.31 98 MET A N 1
ATOM 812 C CA . MET A 1 98 ? -4.395 -10.275 15.453 1.00 95.31 98 MET A CA 1
ATOM 813 C C . MET A 1 98 ? -5.418 -9.177 15.751 1.00 95.31 98 MET A C 1
ATOM 815 O O . MET A 1 98 ? -6.142 -9.293 16.732 1.00 95.31 98 MET A O 1
ATOM 819 N N . LEU A 1 99 ? -5.515 -8.162 14.894 1.00 97.06 99 LEU A N 1
ATOM 820 C CA . LEU A 1 99 ? -6.488 -7.087 15.030 1.00 97.06 99 LEU A CA 1
ATOM 821 C C . LEU A 1 99 ? -7.925 -7.620 14.960 1.00 97.06 99 LEU A C 1
ATOM 823 O O . LEU A 1 99 ? -8.738 -7.239 15.791 1.00 97.06 99 LEU A O 1
ATOM 827 N N . GLY A 1 100 ? -8.217 -8.549 14.041 1.00 97.00 100 GLY A N 1
ATOM 828 C CA . GLY A 1 100 ? -9.515 -9.235 13.983 1.00 97.00 100 GLY A CA 1
ATOM 829 C C . GLY A 1 100 ? -9.887 -9.915 15.305 1.00 97.00 100 GLY A C 1
ATOM 830 O O . GLY A 1 100 ? -10.972 -9.686 15.821 1.00 97.00 100 GLY A O 1
ATOM 831 N N . ARG A 1 101 ? -8.946 -10.645 15.919 1.00 96.00 101 ARG A N 1
ATOM 832 C CA . ARG A 1 101 ? -9.159 -11.267 17.241 1.00 96.00 101 ARG A CA 1
ATOM 833 C C . ARG A 1 101 ? -9.352 -10.253 18.367 1.00 96.00 101 ARG A C 1
ATOM 835 O O . ARG A 1 101 ? -10.131 -10.498 19.276 1.00 96.00 101 ARG A O 1
ATOM 842 N N . VAL A 1 102 ? -8.638 -9.127 18.340 1.00 97.19 102 VAL A N 1
ATOM 843 C CA . VAL A 1 102 ? -8.856 -8.055 19.326 1.00 97.19 102 VAL A CA 1
ATOM 844 C C . VAL A 1 102 ? -10.262 -7.483 19.175 1.00 97.19 102 VAL A C 1
ATOM 846 O O . VAL A 1 102 ? -10.918 -7.275 20.187 1.00 97.19 102 VAL A O 1
ATOM 849 N N . TYR A 1 103 ? -10.747 -7.283 17.947 1.00 97.06 103 TYR A N 1
ATOM 850 C CA . TYR A 1 103 ? -12.128 -6.856 17.716 1.00 97.06 103 TYR A CA 1
ATOM 851 C C . TYR A 1 103 ? -13.143 -7.863 18.264 1.00 97.06 103 TYR A C 1
ATOM 853 O O . TYR A 1 103 ? -14.019 -7.439 19.007 1.00 97.06 103 TYR A O 1
ATOM 861 N N . GLU A 1 104 ? -12.975 -9.163 17.999 1.00 97.19 104 GLU A N 1
ATOM 862 C CA . GLU A 1 104 ? -13.833 -10.222 18.565 1.00 97.19 104 GLU A CA 1
ATOM 863 C C . GLU A 1 104 ? -13.861 -10.176 20.104 1.00 97.19 104 GLU A C 1
ATOM 865 O O . GLU A 1 104 ? -14.927 -10.183 20.706 1.00 97.19 104 GLU A O 1
ATOM 870 N N . ILE A 1 105 ? -12.696 -10.048 20.754 1.00 97.56 105 ILE A N 1
ATOM 871 C CA . ILE A 1 105 ? -12.611 -9.932 22.222 1.00 97.56 105 ILE A CA 1
ATOM 872 C C . ILE A 1 105 ? -13.286 -8.651 22.723 1.00 97.56 105 ILE A C 1
ATOM 874 O O . ILE A 1 105 ? -13.869 -8.633 23.803 1.00 97.56 105 ILE A O 1
ATOM 878 N N . THR A 1 106 ? -13.174 -7.557 21.970 1.00 97.81 106 THR A N 1
ATOM 879 C CA . THR A 1 106 ? -13.778 -6.279 22.364 1.00 97.81 106 THR A CA 1
ATOM 880 C C . THR A 1 106 ? -15.299 -6.337 22.239 1.00 97.81 106 THR A C 1
ATOM 882 O O . THR A 1 106 ? -15.984 -5.790 23.093 1.00 97.81 106 THR A O 1
ATOM 885 N N . GLU A 1 107 ? -15.817 -7.021 21.219 1.00 96.69 107 GLU A N 1
ATOM 886 C CA . GLU A 1 107 ? -17.249 -7.284 21.044 1.00 96.69 107 GLU A CA 1
ATOM 887 C C . GLU A 1 107 ? -17.785 -8.183 22.166 1.00 96.69 107 GLU A C 1
ATOM 889 O O . GLU A 1 107 ? -18.757 -7.818 22.817 1.00 96.69 107 GLU A O 1
ATOM 894 N N . GLU A 1 108 ? -17.087 -9.275 22.501 1.00 97.44 108 GLU A N 1
ATOM 895 C CA . GLU A 1 108 ? -17.454 -10.126 23.644 1.00 97.44 108 GLU A CA 1
ATOM 896 C C . GLU A 1 108 ? -17.455 -9.338 24.967 1.00 97.44 108 GLU A C 1
ATOM 898 O O . GLU A 1 108 ? -18.346 -9.499 25.803 1.00 97.44 108 GLU A O 1
ATOM 903 N N . LEU A 1 109 ? -16.472 -8.455 25.169 1.00 98.12 109 LEU A N 1
ATOM 904 C CA . LEU A 1 109 ? -16.408 -7.608 26.359 1.00 98.12 109 LEU A CA 1
ATOM 905 C C . LEU A 1 109 ? -17.565 -6.595 26.414 1.00 98.12 109 LEU A C 1
ATOM 907 O O . LEU A 1 109 ? -18.059 -6.309 27.506 1.00 98.12 109 LEU A O 1
ATOM 911 N N . ASP A 1 110 ? -17.998 -6.064 25.270 1.00 98.00 110 ASP A N 1
ATOM 912 C CA . ASP A 1 110 ? -19.142 -5.150 25.180 1.00 98.00 110 ASP A CA 1
ATOM 913 C C . ASP A 1 110 ? -20.462 -5.876 25.487 1.00 98.00 110 ASP A C 1
ATOM 915 O O . ASP A 1 110 ? -21.254 -5.402 26.302 1.00 98.00 110 ASP A O 1
ATOM 919 N N . GLU A 1 111 ? -20.653 -7.085 24.953 1.00 97.62 111 GLU A N 1
ATOM 920 C CA . GLU A 1 111 ? -21.806 -7.939 25.271 1.00 97.62 111 GLU A CA 1
ATOM 921 C C . GLU A 1 111 ? -21.867 -8.295 26.768 1.00 97.62 111 GLU A C 1
ATOM 923 O O . GLU A 1 111 ? -22.930 -8.233 27.403 1.00 97.62 111 GLU A O 1
ATOM 928 N N . GLN A 1 112 ? -20.720 -8.632 27.369 1.00 97.88 112 GLN A N 1
ATOM 929 C CA . GLN A 1 112 ? -20.619 -8.887 28.808 1.00 97.88 112 GLN A CA 1
ATOM 930 C C . GLN A 1 112 ? -20.936 -7.633 29.627 1.00 97.88 112 GLN A C 1
ATOM 932 O O . GLN A 1 112 ? -21.640 -7.721 30.636 1.00 97.88 112 GLN A O 1
ATOM 937 N N . LEU A 1 113 ? -20.450 -6.465 29.199 1.00 97.69 113 LEU A N 1
ATOM 938 C CA . LEU A 1 113 ? -20.733 -5.196 29.861 1.00 97.69 113 LEU A CA 1
ATOM 939 C C . LEU A 1 113 ? -22.226 -4.861 29.807 1.00 97.69 113 LEU A C 1
ATOM 941 O O . LEU A 1 113 ? -22.796 -4.489 30.832 1.00 97.69 113 LEU A O 1
ATOM 945 N N . GLN A 1 114 ? -22.864 -5.032 28.650 1.00 97.69 114 GLN A N 1
ATOM 946 C CA . GLN A 1 114 ? -24.298 -4.807 28.487 1.00 97.69 114 GLN A CA 1
ATOM 947 C C . GLN A 1 114 ? -25.114 -5.747 29.383 1.00 97.69 114 GLN A C 1
ATOM 949 O O . GLN A 1 114 ? -26.056 -5.315 30.050 1.00 97.69 114 GLN A O 1
ATOM 954 N N . THR A 1 115 ? -24.724 -7.021 29.453 1.00 97.88 115 THR A N 1
ATOM 955 C CA . THR A 1 115 ? -25.370 -7.999 30.337 1.00 97.88 115 THR A CA 1
ATOM 956 C C . THR A 1 115 ? -25.222 -7.583 31.801 1.00 97.88 115 THR A C 1
ATOM 958 O O . THR A 1 115 ? -26.221 -7.483 32.511 1.00 97.88 115 THR A O 1
ATOM 961 N N . ALA A 1 116 ? -24.010 -7.235 32.240 1.00 98.00 116 ALA A N 1
ATOM 962 C CA . ALA A 1 116 ? -23.756 -6.782 33.607 1.00 98.00 116 ALA A CA 1
ATOM 963 C C . ALA A 1 116 ? -24.534 -5.501 33.964 1.00 98.00 116 ALA A C 1
ATOM 965 O O . ALA A 1 116 ? -25.041 -5.378 35.078 1.00 98.00 116 ALA A O 1
ATOM 966 N N . GLN A 1 117 ? -24.663 -4.556 33.028 1.00 98.00 117 GLN A N 1
ATOM 967 C CA . GLN A 1 117 ? -25.500 -3.366 33.205 1.00 98.00 117 GLN A CA 1
ATOM 968 C C . GLN A 1 117 ? -26.972 -3.744 33.387 1.00 98.00 117 GLN A C 1
ATOM 970 O O . GLN A 1 117 ? -27.594 -3.281 34.339 1.00 98.00 117 GLN A O 1
ATOM 975 N N . SER A 1 118 ? -27.501 -4.640 32.549 1.00 97.81 118 SER A N 1
ATOM 976 C CA . SER A 1 118 ? -28.893 -5.093 32.664 1.00 97.81 118 SER A CA 1
ATOM 977 C C . SER A 1 118 ? -29.178 -5.820 33.986 1.00 97.81 118 SER A C 1
ATOM 979 O O . SER A 1 118 ? -30.241 -5.646 34.579 1.00 97.81 118 SER A O 1
ATOM 981 N N . GLU A 1 119 ? -28.215 -6.592 34.502 1.00 96.44 119 GLU A N 1
ATOM 982 C CA . GLU A 1 119 ? -28.331 -7.256 35.804 1.00 96.44 119 GLU A CA 1
ATOM 983 C C . GLU A 1 119 ? -28.300 -6.255 36.967 1.00 96.44 119 GLU A C 1
ATOM 985 O O . GLU A 1 119 ? -29.042 -6.413 37.940 1.00 96.44 119 GLU A O 1
ATOM 990 N N . LEU A 1 120 ? -27.464 -5.213 36.878 1.00 97.44 120 LEU A N 1
ATOM 991 C CA . LEU A 1 120 ? -27.428 -4.133 37.867 1.00 97.44 120 LEU A CA 1
ATOM 992 C C . LEU A 1 120 ? -28.728 -3.328 37.872 1.00 97.44 120 LEU A C 1
ATOM 994 O O . LEU A 1 120 ? -29.247 -3.053 38.950 1.00 97.44 120 LEU A O 1
ATOM 998 N N . GLU A 1 121 ? -29.279 -3.010 36.702 1.00 97.75 121 GLU A N 1
ATOM 999 C CA . GLU A 1 121 ? -30.581 -2.346 36.582 1.00 97.75 121 GLU A CA 1
ATOM 1000 C C . GLU A 1 121 ? -31.698 -3.205 37.183 1.00 97.75 121 GLU A C 1
ATOM 1002 O O . GLU A 1 121 ? -32.451 -2.727 38.025 1.00 97.75 121 GLU A O 1
ATOM 1007 N N . ALA A 1 122 ? -31.749 -4.502 36.858 1.00 97.75 122 ALA A N 1
ATOM 1008 C CA . ALA A 1 122 ? -32.728 -5.420 37.439 1.00 97.75 122 ALA A CA 1
ATOM 1009 C C . ALA A 1 122 ? -32.606 -5.520 38.971 1.00 97.75 122 ALA A C 1
ATOM 1011 O O . ALA A 1 122 ? -33.610 -5.611 39.686 1.00 97.75 122 ALA A O 1
ATOM 1012 N N . ARG A 1 123 ? -31.376 -5.492 39.495 1.00 97.19 123 ARG A N 1
ATOM 1013 C CA . ARG A 1 123 ? -31.115 -5.459 40.937 1.00 97.19 123 ARG A CA 1
ATOM 1014 C C . ARG A 1 123 ? -31.612 -4.153 41.560 1.00 97.19 123 ARG A C 1
ATOM 1016 O O . ARG A 1 123 ? -32.232 -4.187 42.622 1.00 97.19 123 ARG A O 1
ATOM 1023 N N . ASP A 1 124 ? -31.329 -3.020 40.932 1.00 97.44 124 ASP A N 1
ATOM 1024 C CA . ASP A 1 124 ? -31.726 -1.705 41.430 1.00 97.44 124 ASP A CA 1
ATOM 1025 C C . ASP A 1 124 ? -33.259 -1.541 41.389 1.00 97.44 124 ASP A C 1
ATOM 1027 O O . ASP A 1 124 ? -33.852 -1.110 42.381 1.00 97.44 124 ASP A O 1
ATOM 1031 N N . ASP A 1 125 ? -33.923 -2.017 40.332 1.00 97.19 125 ASP A N 1
ATOM 1032 C CA . ASP A 1 125 ? -35.386 -2.102 40.238 1.00 97.19 125 ASP A CA 1
ATOM 1033 C C . ASP A 1 125 ? -35.982 -2.960 41.360 1.00 97.19 125 ASP A C 1
ATOM 1035 O O . ASP A 1 125 ? -36.960 -2.568 42.008 1.00 97.19 125 ASP A O 1
ATOM 1039 N N . TRP A 1 126 ? -35.376 -4.119 41.638 1.00 95.94 126 TRP A N 1
ATOM 1040 C CA . TRP A 1 126 ? -35.785 -4.978 42.746 1.00 95.94 126 TRP A CA 1
ATOM 1041 C C . TRP A 1 126 ? -35.668 -4.247 44.089 1.00 95.94 126 TRP A C 1
ATOM 1043 O O . TRP A 1 126 ? -36.613 -4.283 44.882 1.00 95.94 126 TRP A O 1
ATOM 1053 N N . TYR A 1 127 ? -34.564 -3.533 44.338 1.00 97.19 127 TYR A N 1
ATOM 1054 C CA . TYR A 1 127 ? -34.388 -2.749 45.565 1.00 97.19 127 TYR A CA 1
ATOM 1055 C C . TYR A 1 127 ? -35.449 -1.659 45.718 1.00 97.19 127 TYR A C 1
ATOM 1057 O O . TYR A 1 127 ? -36.025 -1.533 46.800 1.00 97.19 127 TYR A O 1
ATOM 1065 N N . VAL A 1 128 ? -35.742 -0.898 44.660 1.00 96.44 128 VAL A N 1
ATOM 1066 C CA . VAL A 1 128 ? -36.768 0.158 44.692 1.00 96.44 128 VAL A CA 1
ATOM 1067 C C . VAL A 1 128 ? -38.143 -0.432 45.009 1.00 96.44 128 VAL A C 1
ATOM 1069 O O . VAL A 1 128 ? -38.848 0.074 45.884 1.00 96.44 128 VAL A O 1
ATOM 1072 N N . GLN A 1 129 ? -38.508 -1.538 44.356 1.00 94.94 129 GLN A N 1
ATOM 1073 C CA . GLN A 1 129 ? -39.777 -2.222 44.612 1.00 94.94 129 GLN A CA 1
ATOM 1074 C C . GLN A 1 129 ? -39.883 -2.719 46.060 1.00 94.94 129 GLN A C 1
ATOM 1076 O O . GLN A 1 129 ? -40.934 -2.573 46.682 1.00 94.94 129 GLN A O 1
ATOM 1081 N N . HIS A 1 130 ? -38.803 -3.265 46.622 1.00 94.00 130 HIS A N 1
ATOM 1082 C CA . HIS A 1 130 ? -38.807 -3.774 47.996 1.00 94.00 130 HIS A CA 1
ATOM 1083 C C . HIS A 1 130 ? -38.801 -2.651 49.036 1.00 94.00 130 HIS A C 1
ATOM 1085 O O . HIS A 1 130 ? -39.476 -2.769 50.057 1.00 94.00 130 HIS A O 1
ATOM 1091 N N . MET A 1 131 ? -38.104 -1.542 48.779 1.00 94.62 131 MET A N 1
ATOM 1092 C CA . MET A 1 131 ? -38.135 -0.373 49.663 1.00 94.62 131 MET A CA 1
ATOM 1093 C C . MET A 1 131 ? -39.532 0.228 49.770 1.00 94.62 131 MET A C 1
ATOM 1095 O O . MET A 1 131 ? -39.948 0.586 50.870 1.00 94.62 131 MET A O 1
ATOM 1099 N N . LYS A 1 132 ? -40.291 0.243 48.669 1.00 93.56 132 LYS A N 1
ATOM 1100 C CA . LYS A 1 132 ? -41.687 0.681 48.688 1.00 93.56 132 LYS A CA 1
ATOM 1101 C C . LYS A 1 132 ? -42.542 -0.149 49.649 1.00 93.56 132 LYS A C 1
ATOM 1103 O O . LYS A 1 132 ? -43.301 0.414 50.423 1.00 93.56 132 LYS A O 1
ATOM 1108 N N . VAL A 1 133 ? -42.371 -1.474 49.672 1.00 94.44 133 VAL A N 1
ATOM 1109 C CA . VAL A 1 133 ? -43.104 -2.349 50.609 1.00 94.44 133 VAL A CA 1
ATOM 1110 C C . VAL A 1 133 ? -42.777 -2.013 52.067 1.00 94.44 133 VAL A C 1
ATOM 1112 O O . VAL A 1 133 ? -43.666 -2.023 52.916 1.00 94.44 133 VAL A O 1
ATOM 1115 N N . PHE A 1 134 ? -41.514 -1.707 52.378 1.00 94.31 134 PHE A N 1
ATOM 1116 C CA . PHE A 1 134 ? -41.133 -1.290 53.729 1.00 94.31 134 PHE A CA 1
ATOM 1117 C C . PHE A 1 134 ? -41.694 0.084 54.099 1.00 94.31 134 PHE A C 1
ATOM 1119 O O . PHE A 1 134 ? -42.080 0.282 55.250 1.00 94.31 134 PHE A O 1
ATOM 1126 N N . GLU A 1 135 ? -41.757 1.016 53.151 1.00 94.06 135 GLU A N 1
ATOM 1127 C CA . GLU A 1 135 ? -42.373 2.328 53.351 1.00 94.06 135 GLU A CA 1
ATOM 1128 C C . GLU A 1 135 ? -43.883 2.203 53.594 1.00 94.06 135 GLU A C 1
ATOM 1130 O O . GLU A 1 135 ? -44.378 2.716 54.599 1.00 94.06 135 GLU A O 1
ATOM 1135 N N . ASP A 1 136 ? -44.578 1.420 52.764 1.00 95.19 136 ASP A N 1
ATOM 1136 C CA . ASP A 1 136 ? -46.004 1.113 52.906 1.00 95.19 136 ASP A CA 1
ATOM 1137 C C . ASP A 1 136 ? -46.295 0.433 54.261 1.00 95.19 136 ASP A C 1
ATOM 1139 O O . ASP A 1 136 ? -47.236 0.803 54.965 1.00 95.19 136 ASP A O 1
ATOM 1143 N N . LEU A 1 137 ? -45.459 -0.527 54.685 1.00 95.31 137 LEU A N 1
ATOM 1144 C CA . LEU A 1 137 ? -45.582 -1.174 55.998 1.00 95.31 137 LEU A CA 1
ATOM 1145 C C . LEU A 1 137 ? -45.364 -0.182 57.146 1.00 95.31 137 LEU A C 1
ATOM 1147 O O . LEU A 1 137 ? -46.081 -0.225 58.145 1.00 95.31 137 LEU A O 1
ATOM 1151 N N . ASN A 1 138 ? -44.372 0.698 57.026 1.00 95.06 138 ASN A N 1
ATOM 1152 C CA . ASN A 1 138 ? -44.091 1.705 58.043 1.00 95.06 138 ASN A CA 1
ATOM 1153 C C . ASN A 1 138 ? -45.255 2.699 58.172 1.00 95.06 138 ASN A C 1
ATOM 1155 O O . ASN A 1 138 ? -45.594 3.097 59.285 1.00 95.06 138 ASN A O 1
ATOM 1159 N N . GLN A 1 139 ? -45.900 3.052 57.057 1.00 95.75 139 GLN A N 1
ATOM 1160 C CA . GLN A 1 139 ? -47.110 3.867 57.075 1.00 95.75 139 GLN A CA 1
ATOM 1161 C C . GLN A 1 139 ? -48.270 3.131 57.756 1.00 95.75 139 GLN A 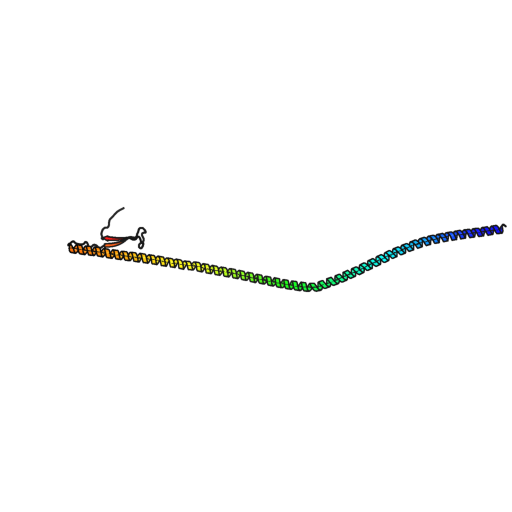C 1
ATOM 1163 O O . GLN A 1 139 ? -48.827 3.651 58.715 1.00 95.75 139 GLN A O 1
ATOM 1168 N N . ALA A 1 140 ? -48.545 1.880 57.379 1.00 96.00 140 ALA A N 1
ATOM 1169 C CA . ALA A 1 140 ? -49.600 1.083 58.011 1.00 96.00 140 ALA A CA 1
ATOM 1170 C C . ALA A 1 140 ? -49.390 0.892 59.529 1.00 96.00 140 ALA A C 1
ATOM 1172 O O . ALA A 1 140 ? -50.348 0.836 60.302 1.00 96.00 140 ALA A O 1
ATOM 1173 N N . ILE A 1 141 ? -48.134 0.792 59.982 1.00 93.69 141 ILE A N 1
ATOM 1174 C CA . ILE A 1 141 ? -47.797 0.739 61.410 1.00 93.69 141 ILE A CA 1
ATOM 1175 C C . ILE A 1 141 ? -48.147 2.061 62.103 1.00 93.69 141 ILE A C 1
ATOM 1177 O O . ILE A 1 141 ? -48.725 2.020 63.189 1.00 93.69 141 ILE A O 1
ATOM 1181 N N . LYS A 1 142 ? -47.815 3.209 61.500 1.00 95.81 142 LYS A N 1
ATOM 1182 C CA . LYS A 1 142 ? -48.165 4.533 62.041 1.00 95.81 142 LYS A CA 1
ATOM 1183 C C . LYS A 1 142 ? -49.674 4.719 62.127 1.00 95.81 142 LYS A C 1
ATOM 1185 O O . LYS A 1 142 ? -50.157 5.007 63.216 1.00 95.81 142 LYS A O 1
ATOM 1190 N N . ASP A 1 143 ? -50.396 4.432 61.045 1.00 94.69 143 ASP A N 1
ATOM 1191 C CA . ASP A 1 143 ? -51.859 4.532 61.002 1.00 94.69 143 ASP A CA 1
ATOM 1192 C C . ASP A 1 143 ? -52.485 3.692 62.130 1.00 94.69 143 ASP A C 1
ATOM 1194 O O . ASP A 1 143 ? -53.369 4.134 62.861 1.00 94.69 143 ASP A O 1
ATOM 1198 N N . ARG A 1 144 ? -51.961 2.480 62.360 1.00 93.69 144 ARG A N 1
ATOM 1199 C CA . ARG A 1 144 ? -52.410 1.625 63.464 1.00 93.69 144 ARG A CA 1
ATOM 1200 C C . ARG A 1 144 ? -52.119 2.222 64.845 1.00 93.69 144 ARG A C 1
ATOM 1202 O O . ARG A 1 144 ? -52.920 2.018 65.754 1.00 93.69 144 ARG A O 1
ATOM 1209 N N . TYR A 1 145 ? -50.979 2.883 65.043 1.00 95.75 145 TYR A N 1
ATOM 1210 C CA . TYR A 1 145 ? -50.679 3.555 66.311 1.00 95.75 145 TYR A CA 1
ATOM 1211 C C . TYR A 1 145 ? -51.632 4.724 66.565 1.00 95.75 145 TYR A C 1
ATOM 1213 O O . TYR A 1 145 ? -52.159 4.812 67.670 1.00 95.75 145 TYR A O 1
ATOM 1221 N N . GLU A 1 146 ? -51.909 5.539 65.547 1.00 94.25 146 GLU A N 1
ATOM 1222 C CA . GLU A 1 146 ? -52.854 6.662 65.629 1.00 94.25 146 GLU A CA 1
ATOM 1223 C C . GLU A 1 146 ? -54.266 6.174 65.986 1.00 94.25 146 GLU A C 1
ATOM 1225 O O . GLU A 1 146 ? -54.892 6.687 66.912 1.00 94.25 146 GLU A O 1
ATOM 1230 N N . MET A 1 147 ? -54.737 5.095 65.350 1.00 91.69 147 MET A N 1
ATOM 1231 C CA . MET A 1 147 ? -56.019 4.471 65.702 1.00 91.69 147 MET A CA 1
ATOM 1232 C C . MET A 1 147 ? -56.058 3.958 67.148 1.00 91.69 147 MET A C 1
ATOM 1234 O O . MET A 1 147 ? -57.083 4.064 67.820 1.00 91.69 147 MET A O 1
ATOM 1238 N N . ILE A 1 148 ? -54.962 3.363 67.637 1.00 93.06 148 ILE A N 1
ATOM 1239 C CA . ILE A 1 148 ? -54.880 2.887 69.025 1.00 93.06 148 ILE A CA 1
ATOM 1240 C C . ILE A 1 148 ? -54.910 4.067 69.995 1.00 93.06 148 ILE A C 1
ATOM 1242 O O . ILE A 1 148 ? -55.573 3.970 71.024 1.00 93.06 148 ILE A O 1
ATOM 1246 N N . GLU A 1 149 ? -54.209 5.155 69.688 1.00 93.31 149 GLU A N 1
ATOM 1247 C CA . GLU A 1 149 ? -54.195 6.361 70.514 1.00 93.31 149 GLU A CA 1
ATOM 1248 C C . GLU A 1 149 ? -55.597 6.980 70.597 1.00 93.31 149 GLU A C 1
ATOM 1250 O O . GLU A 1 149 ? -56.111 7.125 71.705 1.00 93.31 149 GLU A O 1
ATOM 1255 N N . SER A 1 150 ? -56.279 7.166 69.459 1.00 89.88 150 SER A N 1
ATOM 1256 C CA . SER A 1 150 ? -57.684 7.613 69.409 1.00 89.88 150 SER A CA 1
ATOM 1257 C C . SER A 1 150 ? -58.614 6.684 70.206 1.00 89.88 150 SER A C 1
ATOM 1259 O O . SER A 1 150 ? -59.418 7.137 71.022 1.00 89.88 150 SER A O 1
ATOM 1261 N N . ALA A 1 151 ? -58.471 5.360 70.072 1.00 89.31 151 ALA A N 1
ATOM 1262 C CA . ALA A 1 151 ? -59.278 4.406 70.835 1.00 89.31 151 ALA A CA 1
ATOM 1263 C C . ALA A 1 151 ? -59.013 4.464 72.354 1.00 89.31 151 ALA A C 1
ATOM 1265 O O . ALA A 1 151 ? -59.941 4.300 73.150 1.00 89.31 151 ALA A O 1
ATOM 1266 N N . VAL A 1 152 ? -57.764 4.689 72.776 1.00 91.38 152 VAL A N 1
ATOM 1267 C CA . VAL A 1 152 ? -57.399 4.851 74.193 1.00 91.38 152 VAL A CA 1
ATOM 1268 C C . VAL A 1 152 ? -57.945 6.165 74.748 1.00 91.38 152 VAL A C 1
ATOM 1270 O O . VAL A 1 152 ? -58.459 6.171 75.869 1.00 91.38 152 VAL A O 1
ATOM 1273 N N . GLU A 1 153 ? -57.879 7.250 73.980 1.00 87.94 153 GLU A N 1
ATOM 1274 C CA . GLU A 1 153 ? -58.459 8.541 74.352 1.00 87.94 153 GLU A CA 1
ATOM 1275 C C . GLU A 1 153 ? -59.976 8.434 74.520 1.00 87.94 153 GLU A C 1
ATOM 1277 O O . GLU A 1 153 ? -60.481 8.733 75.605 1.00 87.94 153 GLU A O 1
ATOM 1282 N N . LYS A 1 154 ? -60.689 7.872 73.537 1.00 86.81 154 LYS A N 1
ATOM 1283 C CA . LYS A 1 154 ? -62.137 7.613 73.632 1.00 86.81 154 LYS A CA 1
ATOM 1284 C C . LYS A 1 154 ? -62.488 6.710 74.810 1.00 86.81 154 LYS A C 1
ATOM 1286 O O . LYS A 1 154 ? -63.463 6.962 75.512 1.00 86.81 154 LYS A O 1
ATOM 1291 N N . ALA A 1 155 ? -61.690 5.678 75.092 1.00 82.31 155 ALA A N 1
ATOM 1292 C CA . ALA A 1 155 ? -61.902 4.825 76.260 1.00 82.31 155 ALA A CA 1
ATOM 1293 C C . ALA A 1 155 ? -61.703 5.586 77.584 1.00 82.31 155 ALA A C 1
ATOM 1295 O O . ALA A 1 155 ? -62.461 5.374 78.533 1.00 82.31 155 ALA A O 1
ATOM 1296 N N . ALA A 1 156 ? -60.712 6.477 77.663 1.00 83.94 156 ALA A N 1
ATOM 1297 C CA . ALA A 1 156 ? -60.481 7.319 78.832 1.00 83.94 156 ALA A CA 1
ATOM 1298 C C . ALA A 1 156 ? -61.600 8.356 79.019 1.00 83.94 156 ALA A C 1
ATOM 1300 O O . ALA A 1 156 ? -62.036 8.597 80.148 1.00 83.94 156 ALA A O 1
ATOM 1301 N N . GLU A 1 157 ? -62.096 8.950 77.934 1.00 85.56 157 GLU A N 1
ATOM 1302 C CA . GLU A 1 157 ? -63.258 9.840 77.950 1.00 85.56 157 GLU A CA 1
ATOM 1303 C C . GLU A 1 157 ? -64.531 9.101 78.354 1.00 85.56 157 GLU A C 1
ATOM 1305 O O . GLU A 1 157 ? -65.238 9.562 79.249 1.00 85.56 157 GLU A O 1
ATOM 1310 N N . PHE A 1 158 ? -64.773 7.911 77.802 1.00 80.25 158 PHE A N 1
ATOM 1311 C CA . PHE A 1 158 ? -65.887 7.046 78.187 1.00 80.25 158 PHE A CA 1
ATOM 1312 C C . PHE A 1 158 ? -65.825 6.666 79.672 1.00 80.25 158 PHE A C 1
ATOM 1314 O O . PHE A 1 158 ? -66.835 6.740 80.373 1.00 80.25 158 PHE A O 1
ATOM 1321 N N . GLN A 1 159 ? -64.642 6.321 80.194 1.00 79.56 159 GLN A N 1
ATOM 1322 C CA . GLN A 1 159 ? -64.457 6.051 81.624 1.00 79.56 159 GLN A CA 1
ATOM 1323 C C . GLN A 1 159 ? -64.752 7.283 82.483 1.00 79.56 159 GLN A C 1
ATOM 1325 O O . GLN A 1 159 ? -65.513 7.177 83.445 1.00 79.56 159 GLN A O 1
ATOM 1330 N N . LYS A 1 160 ? -64.224 8.461 82.126 1.00 83.56 160 LYS A N 1
ATOM 1331 C CA . LYS A 1 160 ? -64.530 9.718 82.834 1.00 83.56 160 LYS A CA 1
ATOM 1332 C C . LYS A 1 160 ? -66.022 10.047 82.782 1.00 83.56 160 LYS A C 1
ATOM 1334 O O . LYS A 1 160 ? -66.601 10.436 83.797 1.00 83.56 160 LYS A O 1
ATOM 1339 N N . ALA A 1 161 ? -66.664 9.867 81.628 1.00 80.19 161 ALA A N 1
ATOM 1340 C CA . ALA A 1 161 ? -68.099 10.056 81.464 1.00 80.19 161 ALA A CA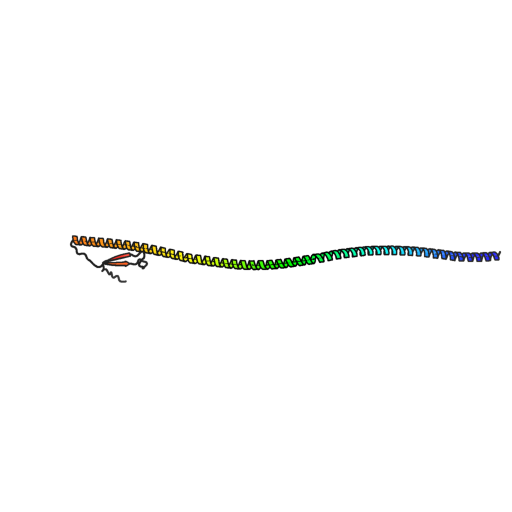 1
ATOM 1341 C C . ALA A 1 161 ? -68.878 9.096 82.377 1.00 80.19 161 ALA A C 1
ATOM 1343 O O . ALA A 1 161 ? -69.752 9.540 83.124 1.00 80.19 161 ALA A O 1
ATOM 1344 N N . GLN A 1 162 ? -68.498 7.816 82.421 1.00 79.12 162 GLN A N 1
ATOM 1345 C CA . GLN A 1 162 ? -69.094 6.810 83.300 1.00 79.12 162 GLN A CA 1
ATOM 1346 C C . GLN A 1 162 ? -68.895 7.133 84.791 1.00 79.12 162 GLN A C 1
ATOM 1348 O O . GLN A 1 162 ? -69.823 6.970 85.586 1.00 79.12 162 GLN A O 1
ATOM 1353 N N . GLU A 1 163 ? -67.712 7.598 85.196 1.00 80.56 163 GLU A N 1
ATOM 1354 C CA . GLU A 1 163 ? -67.4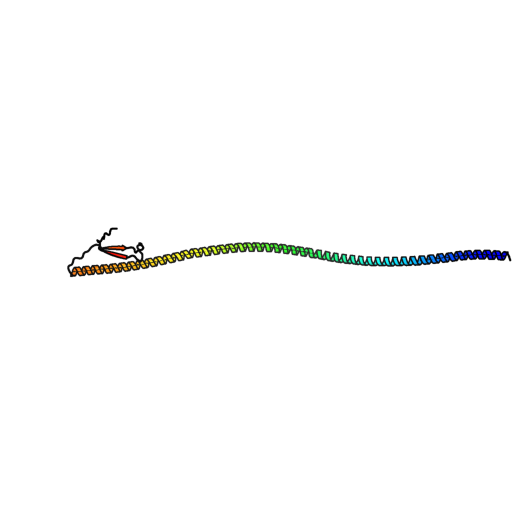34 8.039 86.567 1.00 80.56 163 GLU A CA 1
ATOM 1355 C C . GLU A 1 163 ? -68.273 9.262 86.948 1.00 80.56 163 GLU A C 1
ATOM 1357 O O . GLU A 1 163 ? -68.882 9.277 88.018 1.00 80.56 163 GLU A O 1
ATOM 1362 N N . SER A 1 164 ? -68.385 10.250 86.056 1.00 81.50 164 SER A N 1
ATOM 1363 C CA . SER A 1 164 ? -69.228 11.431 86.274 1.00 81.50 164 SER A CA 1
ATOM 1364 C C . SER A 1 164 ? -70.716 11.070 86.365 1.00 81.50 164 SER A C 1
ATOM 1366 O O . SER A 1 164 ? -71.435 11.598 87.215 1.00 81.50 164 SER A O 1
ATOM 1368 N N . PHE A 1 165 ? -71.177 10.111 85.553 1.00 75.19 165 PHE A N 1
ATOM 1369 C CA . PHE A 1 165 ? -72.535 9.581 85.612 1.00 75.19 165 PHE A CA 1
ATOM 1370 C C . PHE A 1 165 ? -72.789 8.864 86.941 1.00 75.19 165 PHE A C 1
ATOM 1372 O O . PHE A 1 165 ? -73.798 9.126 87.595 1.00 75.19 165 PHE A O 1
ATOM 1379 N N . LYS A 1 166 ? -71.853 8.016 87.392 1.00 79.19 166 LYS A N 1
ATOM 1380 C CA . LYS A 1 166 ? -71.928 7.369 88.711 1.00 79.19 166 LYS A CA 1
ATOM 1381 C C . LYS A 1 166 ? -71.987 8.393 89.841 1.00 79.19 166 LYS A C 1
ATOM 1383 O O . LYS A 1 166 ? -72.833 8.244 90.713 1.00 79.19 166 LYS A O 1
ATOM 1388 N N . GLN A 1 167 ? -71.164 9.442 89.802 1.00 80.62 167 GLN A N 1
ATOM 1389 C CA . GLN A 1 167 ? -71.191 10.513 90.804 1.00 80.62 167 GLN A CA 1
ATOM 1390 C C . GLN A 1 167 ? -72.535 11.249 90.824 1.00 80.62 167 GLN A C 1
ATOM 1392 O O . GLN A 1 167 ? -73.108 11.418 91.896 1.00 80.62 167 GLN A O 1
ATOM 1397 N N . ARG A 1 168 ? -73.089 11.619 89.659 1.00 77.12 168 ARG A N 1
ATOM 1398 C CA . ARG A 1 168 ? -74.427 12.236 89.569 1.00 77.12 168 ARG A CA 1
ATOM 1399 C C . ARG A 1 168 ? -75.523 11.310 90.091 1.00 77.12 168 ARG A C 1
ATOM 1401 O O . ARG A 1 168 ? -76.433 11.764 90.780 1.00 77.12 168 ARG A O 1
ATOM 1408 N N . MET A 1 169 ? -75.438 10.015 89.788 1.00 71.94 169 MET A N 1
ATOM 1409 C CA . MET A 1 169 ? -76.383 9.014 90.281 1.00 71.94 169 MET A CA 1
ATOM 1410 C C . MET A 1 169 ? -76.270 8.837 91.801 1.00 71.94 169 MET A C 1
ATOM 1412 O O . MET A 1 169 ? -77.285 8.798 92.488 1.00 71.94 169 MET A O 1
ATOM 1416 N N . GLU A 1 170 ? -75.059 8.789 92.349 1.00 76.44 170 GLU A N 1
ATOM 1417 C CA . GLU A 1 170 ? -74.812 8.672 93.788 1.00 76.44 170 GLU A CA 1
ATOM 1418 C C . GLU A 1 170 ? -75.214 9.946 94.553 1.00 76.44 170 GLU A C 1
ATOM 1420 O O . GLU A 1 170 ? -75.796 9.866 95.636 1.00 76.44 170 GLU A O 1
ATOM 1425 N N . GLU A 1 171 ? -75.016 11.126 93.961 1.00 73.25 171 GLU A N 1
ATOM 1426 C CA . GLU A 1 171 ? -75.502 12.406 94.484 1.00 73.25 171 GLU A CA 1
ATOM 1427 C C . GLU A 1 171 ? -77.036 12.492 94.455 1.00 73.25 171 GLU A C 1
ATOM 1429 O O . GLU A 1 171 ? -77.649 12.896 95.449 1.00 73.25 171 GLU A O 1
ATOM 1434 N N . ALA A 1 172 ? -77.680 12.045 93.373 1.00 68.75 172 ALA A N 1
ATOM 1435 C CA . ALA A 1 172 ? -79.134 11.929 93.292 1.00 68.75 172 ALA A CA 1
ATOM 1436 C C . ALA A 1 172 ? -79.679 10.934 94.333 1.00 68.75 172 ALA A C 1
ATOM 1438 O O . ALA A 1 172 ? -80.676 11.229 94.995 1.00 68.75 172 ALA A O 1
ATOM 1439 N N . ILE A 1 173 ? -78.990 9.806 94.553 1.00 66.06 173 ILE A N 1
ATOM 1440 C CA . ILE A 1 173 ? -79.331 8.825 95.593 1.00 66.06 173 ILE A CA 1
ATOM 1441 C C . ILE A 1 173 ? -79.197 9.419 96.997 1.00 66.06 173 ILE A C 1
ATOM 1443 O O . ILE A 1 173 ? -80.123 9.309 97.801 1.00 66.06 173 ILE A O 1
ATOM 1447 N N . SER A 1 174 ? -78.094 10.104 97.288 1.00 66.88 174 SER A N 1
ATOM 1448 C CA . SER A 1 174 ? -77.861 10.790 98.566 1.00 66.88 174 SER A CA 1
ATOM 1449 C C . SER A 1 174 ? -78.890 11.898 98.824 1.00 66.88 174 SER A C 1
ATOM 1451 O O . SER A 1 174 ? -79.395 12.053 99.940 1.00 66.88 174 SER A O 1
ATOM 1453 N N . THR A 1 175 ? -79.262 12.650 97.787 1.00 64.31 175 THR A N 1
ATOM 1454 C CA . THR A 1 175 ? -80.262 13.724 97.870 1.00 64.31 175 THR A CA 1
ATOM 1455 C C . THR A 1 175 ? -81.662 13.164 98.105 1.00 64.31 175 THR A C 1
ATOM 1457 O O . THR A 1 175 ? -82.385 13.658 98.974 1.00 64.31 175 THR A O 1
ATOM 1460 N N . ALA A 1 176 ? -82.029 12.088 97.412 1.00 59.00 176 ALA A N 1
ATOM 1461 C CA . ALA A 1 176 ? -83.278 11.364 97.624 1.00 59.00 176 ALA A CA 1
ATOM 1462 C C . ALA A 1 176 ? -83.368 10.736 99.026 1.00 59.00 176 ALA A C 1
ATOM 1464 O O . ALA A 1 176 ? -84.400 10.853 99.687 1.00 59.00 176 ALA A O 1
ATOM 1465 N N . GLN A 1 177 ? -82.273 10.166 99.543 1.00 58.97 177 GLN A N 1
ATOM 1466 C CA . GLN A 1 177 ? -82.202 9.649 100.917 1.00 58.97 177 GLN A CA 1
ATOM 1467 C C . GLN A 1 177 ? -82.358 10.750 101.979 1.00 58.97 177 GLN A C 1
ATOM 1469 O O . GLN A 1 177 ? -82.967 10.509 103.020 1.00 58.97 177 GLN A O 1
ATOM 1474 N N . LYS A 1 178 ? -81.855 11.966 101.726 1.00 59.44 178 LYS A N 1
ATOM 1475 C CA . LYS A 1 178 ? -82.008 13.122 102.633 1.00 59.44 178 LYS A CA 1
ATOM 1476 C C . LYS A 1 178 ? -83.395 13.771 102.582 1.00 59.44 178 LYS A C 1
ATOM 1478 O O . LYS A 1 178 ? -83.797 14.395 103.559 1.00 59.44 178 LYS A O 1
ATOM 1483 N N . THR A 1 179 ? -84.109 13.658 101.462 1.00 54.75 179 THR A N 1
ATOM 1484 C CA . THR A 1 179 ? -85.391 14.353 101.218 1.00 54.75 179 THR A CA 1
ATOM 1485 C C . THR A 1 179 ? -86.616 13.435 101.238 1.00 54.75 179 THR A C 1
ATOM 1487 O O . THR A 1 179 ? -87.740 13.929 101.249 1.00 54.75 179 THR A O 1
ATOM 1490 N N . GLY A 1 180 ? -86.429 12.111 101.286 1.00 52.47 180 GLY A N 1
ATOM 1491 C CA . GLY A 1 180 ? -87.515 11.124 101.313 1.00 52.47 180 GLY A CA 1
ATOM 1492 C C . GLY A 1 180 ? -88.239 10.934 99.974 1.00 52.47 180 GLY A C 1
ATOM 1493 O O . GLY A 1 180 ? -89.291 10.297 99.943 1.00 52.47 180 GLY A O 1
ATOM 1494 N N . ALA A 1 181 ? -87.707 11.471 98.873 1.00 55.56 181 ALA A N 1
ATOM 1495 C CA . ALA A 1 181 ? -88.270 11.294 97.538 1.00 55.56 181 ALA A CA 1
ATOM 1496 C C . ALA A 1 181 ? -87.819 9.962 96.911 1.00 55.56 181 ALA A C 1
ATOM 1498 O O . ALA A 1 181 ? -86.659 9.569 97.023 1.00 55.56 181 ALA A O 1
ATOM 1499 N N . THR A 1 182 ? -88.726 9.262 96.228 1.00 50.16 182 THR A N 1
ATOM 1500 C CA . THR A 1 182 ? -88.416 8.038 95.471 1.00 50.16 182 THR A CA 1
ATOM 1501 C C . THR A 1 182 ? -87.643 8.358 94.196 1.00 50.16 182 THR A C 1
ATOM 1503 O O . THR A 1 182 ? -88.074 9.197 93.406 1.00 50.16 182 THR A O 1
ATOM 1506 N N . ILE A 1 183 ? -86.541 7.646 93.968 1.00 53.94 183 ILE A N 1
ATOM 1507 C CA . ILE A 1 183 ? -85.748 7.729 92.736 1.00 53.94 183 ILE A CA 1
ATOM 1508 C C . ILE A 1 183 ? -86.354 6.776 91.702 1.00 53.94 183 ILE A C 1
ATOM 1510 O O . ILE A 1 183 ? -86.541 5.599 92.025 1.00 53.94 183 ILE A O 1
ATOM 1514 N N . PRO A 1 184 ? -86.625 7.216 90.464 1.00 51.78 184 PRO A N 1
ATOM 1515 C CA . PRO A 1 184 ? -86.915 6.293 89.380 1.00 51.78 184 PRO A CA 1
ATOM 1516 C C . PRO A 1 184 ? -85.610 5.598 88.965 1.00 51.78 184 PRO A C 1
ATOM 1518 O O . PRO A 1 184 ? -84.761 6.191 88.307 1.00 51.78 184 PRO A O 1
ATOM 1521 N N . VAL A 1 185 ? -85.430 4.340 89.371 1.00 49.12 185 VAL A N 1
ATOM 1522 C CA . VAL A 1 185 ? -84.368 3.477 88.835 1.00 49.12 185 VAL A CA 1
ATOM 1523 C C . VAL A 1 185 ? -84.956 2.722 87.646 1.00 49.12 185 VAL A C 1
ATOM 1525 O O . VAL A 1 185 ? -85.535 1.650 87.805 1.00 49.12 185 VAL A O 1
ATOM 1528 N N . GLY A 1 186 ? -84.874 3.329 86.465 1.00 54.94 186 GLY A N 1
ATOM 1529 C CA . GLY A 1 186 ? -85.097 2.646 85.191 1.00 54.94 186 GLY A CA 1
ATOM 1530 C C . GLY A 1 186 ? -83.763 2.174 84.602 1.00 54.94 186 GLY A C 1
ATOM 1531 O O . GLY A 1 186 ? -82.731 2.782 84.902 1.00 54.94 186 GLY A O 1
ATOM 1532 N N . PRO A 1 187 ? -83.741 1.102 83.790 1.00 50.47 187 PRO A N 1
ATOM 1533 C CA . PRO A 1 187 ? -82.556 0.771 83.010 1.00 50.47 187 PRO A CA 1
ATOM 1534 C C . PRO A 1 187 ? -82.202 1.950 82.092 1.00 50.47 187 PRO A C 1
ATOM 1536 O O . PRO A 1 187 ? -83.077 2.659 81.599 1.00 50.47 187 PRO A O 1
ATOM 1539 N N . VAL A 1 188 ? -80.910 2.187 81.907 1.00 56.31 188 VAL A N 1
ATOM 1540 C CA . VAL A 1 188 ? -80.383 3.185 80.974 1.00 56.31 188 VAL A CA 1
ATOM 1541 C C . VAL A 1 188 ? -79.699 2.404 79.870 1.00 56.31 188 VAL A C 1
ATOM 1543 O O . VAL A 1 188 ? -78.846 1.562 80.161 1.00 56.31 188 VAL A O 1
ATOM 1546 N N . GLU A 1 189 ? -80.097 2.650 78.627 1.00 54.25 189 GLU A N 1
ATOM 1547 C CA . GLU A 1 189 ? -79.401 2.106 77.467 1.00 54.25 189 GLU A CA 1
ATOM 1548 C C . GLU A 1 189 ? -78.328 3.112 77.052 1.00 54.25 189 GLU A C 1
ATOM 1550 O O . GLU A 1 189 ? -78.589 4.307 76.899 1.00 54.25 189 GLU A O 1
ATOM 1555 N N . VAL A 1 190 ? -77.093 2.623 76.952 1.00 58.84 190 VAL A N 1
ATOM 1556 C CA . VAL A 1 190 ? -75.966 3.392 76.427 1.00 58.84 190 VAL A CA 1
ATOM 1557 C C . VAL A 1 190 ? -75.745 2.900 75.009 1.00 58.84 190 VAL A C 1
ATOM 1559 O O . VAL A 1 190 ? -75.349 1.750 74.810 1.00 58.84 190 VAL A O 1
ATOM 1562 N N . SER A 1 191 ? -76.039 3.759 74.043 1.00 63.38 191 SER A N 1
ATOM 1563 C CA . SER A 1 191 ? -75.829 3.509 72.622 1.00 63.38 191 SER A CA 1
ATOM 1564 C C . SER A 1 191 ? -74.738 4.441 72.110 1.00 63.38 191 SER A C 1
ATOM 1566 O O . SER A 1 191 ? -74.686 5.616 72.475 1.00 63.38 191 SER A O 1
ATOM 1568 N N . VAL A 1 192 ? -73.852 3.898 71.284 1.00 64.25 192 VAL A N 1
ATOM 1569 C CA . VAL A 1 192 ? -72.872 4.684 70.534 1.00 64.25 192 VAL A CA 1
ATOM 1570 C C . VAL A 1 192 ? -73.491 4.926 69.167 1.00 64.25 192 VAL A C 1
ATOM 1572 O O . VAL A 1 192 ? -73.809 3.950 68.483 1.00 64.25 192 VAL A O 1
ATOM 1575 N N . ASP A 1 193 ? -73.733 6.189 68.829 1.00 71.12 193 ASP A N 1
ATOM 1576 C CA . ASP A 1 193 ? -74.194 6.561 67.496 1.00 71.12 193 ASP A CA 1
ATOM 1577 C C . ASP A 1 193 ? -72.976 6.804 66.614 1.00 71.12 193 ASP A C 1
ATOM 1579 O O . ASP A 1 193 ? -72.021 7.462 67.037 1.00 71.12 193 ASP A O 1
ATOM 1583 N N . ALA A 1 194 ? -73.001 6.225 65.416 1.00 63.53 194 ALA A N 1
ATOM 1584 C CA . ALA A 1 194 ? -71.952 6.497 64.453 1.00 63.53 194 ALA A CA 1
ATOM 1585 C C . ALA A 1 194 ? -72.125 7.938 63.977 1.00 63.53 194 ALA A C 1
ATOM 1587 O O . ALA A 1 194 ? -73.252 8.365 63.715 1.00 63.53 194 ALA A O 1
ATOM 1588 N N . GLY A 1 195 ? -71.024 8.676 63.865 1.00 65.56 195 GLY A N 1
ATOM 1589 C CA . GLY A 1 195 ? -71.044 10.036 63.337 1.00 65.56 195 GLY A CA 1
ATOM 1590 C C . GLY A 1 195 ? -71.666 10.126 61.927 1.00 65.56 195 GLY A C 1
ATOM 1591 O O . GLY A 1 195 ? -72.115 9.137 61.341 1.00 65.56 195 GLY A O 1
ATOM 1592 N N . PRO A 1 196 ? -71.685 11.314 61.300 1.00 67.44 196 PRO A N 1
ATOM 1593 C CA . PRO A 1 196 ? -72.278 11.521 59.971 1.00 67.44 196 PRO A CA 1
ATOM 1594 C C . PRO A 1 196 ? -71.684 10.645 58.843 1.00 67.44 196 PRO A C 1
ATOM 1596 O O . PRO A 1 196 ? -72.225 10.623 57.736 1.00 67.44 196 PRO A O 1
ATOM 1599 N N . ASP A 1 197 ? -70.587 9.932 59.102 1.00 66.56 197 ASP A N 1
ATOM 1600 C CA . ASP A 1 197 ? -69.949 8.953 58.220 1.00 66.56 197 ASP A CA 1
ATOM 1601 C C . ASP A 1 197 ? -70.542 7.527 58.320 1.00 66.56 197 ASP A C 1
ATOM 1603 O O . ASP A 1 197 ? -70.318 6.706 57.426 1.00 66.56 197 ASP A O 1
ATOM 1607 N N . GLY A 1 198 ? -71.326 7.234 59.362 1.00 64.44 198 GLY A N 1
ATOM 1608 C CA . GLY A 1 198 ? -71.996 5.955 59.593 1.00 64.44 198 GLY A CA 1
ATOM 1609 C C . GLY A 1 198 ? -71.072 4.798 59.990 1.00 64.44 198 GLY A C 1
ATOM 1610 O O . GLY A 1 198 ? -71.505 3.642 59.939 1.00 64.44 198 GLY A O 1
ATOM 1611 N N . VAL A 1 199 ? -69.812 5.064 60.361 1.00 66.56 199 VAL A N 1
ATOM 1612 C CA . VAL A 1 199 ? -68.826 4.029 60.713 1.00 66.56 199 VAL A CA 1
ATOM 1613 C C . VAL A 1 199 ? -68.456 4.119 62.191 1.00 66.56 199 VAL A C 1
ATOM 1615 O O . VAL A 1 199 ? -67.743 5.018 62.601 1.00 66.56 199 VAL A O 1
ATOM 1618 N N . LEU A 1 200 ? -68.856 3.113 62.977 1.00 64.25 200 LEU A N 1
ATOM 1619 C CA . LEU A 1 200 ? -68.450 3.006 64.382 1.00 64.25 200 LEU A CA 1
ATOM 1620 C C . LEU A 1 200 ? -66.922 2.865 64.505 1.00 64.25 200 LEU A C 1
ATOM 1622 O O . LEU A 1 200 ? -66.311 1.982 63.896 1.00 64.25 200 LEU A O 1
ATOM 1626 N N . GLY A 1 201 ? -66.323 3.686 65.358 1.00 62.78 201 GLY A N 1
ATOM 1627 C CA . GLY A 1 201 ? -64.899 3.750 65.671 1.00 62.78 201 GLY A CA 1
ATOM 1628 C C . GLY A 1 201 ? -64.210 5.050 65.243 1.00 62.78 201 GLY A C 1
ATOM 1629 O O . GLY A 1 201 ? -63.013 5.187 65.511 1.00 62.78 201 GLY A O 1
ATOM 1630 N N . THR A 1 202 ? -64.912 5.992 64.606 1.00 66.00 202 THR A N 1
ATOM 1631 C CA . THR A 1 202 ? -64.347 7.255 64.100 1.00 66.00 202 THR A CA 1
ATOM 1632 C C . THR A 1 202 ? -64.502 8.391 65.106 1.00 66.00 202 THR A C 1
ATOM 1634 O O . THR A 1 202 ? -65.137 8.250 66.152 1.00 66.00 202 THR A O 1
ATOM 1637 N N . ASP A 1 203 ? -63.746 9.471 64.909 1.00 65.25 203 ASP A N 1
ATOM 1638 C CA . ASP A 1 203 ? -63.565 10.553 65.896 1.00 65.25 203 ASP A CA 1
ATOM 1639 C C . ASP A 1 203 ? -64.838 11.371 66.138 1.00 65.25 203 ASP A C 1
ATOM 1641 O O . ASP A 1 203 ? -64.925 12.091 67.130 1.00 65.25 203 ASP A O 1
ATOM 1645 N N . ASP A 1 204 ? -65.827 11.179 65.268 1.00 69.12 204 ASP A N 1
ATOM 1646 C CA . ASP A 1 204 ? -67.119 11.850 65.274 1.00 69.12 204 ASP A CA 1
ATOM 1647 C C . ASP A 1 204 ? -68.225 11.022 65.966 1.00 69.12 204 ASP A C 1
ATOM 1649 O O . ASP A 1 204 ? -69.382 11.441 65.973 1.00 69.12 204 ASP A O 1
ATOM 1653 N N . ASP A 1 205 ? -67.904 9.854 66.541 1.00 76.44 205 ASP A N 1
ATOM 1654 C CA . ASP A 1 205 ? -68.870 9.025 67.273 1.00 76.44 205 ASP A CA 1
ATOM 1655 C C . ASP A 1 205 ? -69.351 9.712 68.560 1.00 76.44 205 ASP A C 1
ATOM 1657 O O . ASP A 1 205 ? -68.564 10.025 69.462 1.00 76.44 205 ASP A O 1
ATOM 1661 N N . GLU A 1 206 ? -70.668 9.863 68.703 1.00 67.56 206 GLU A N 1
ATOM 1662 C CA . GLU A 1 206 ? -71.277 10.463 69.888 1.00 67.56 206 GLU A CA 1
ATOM 1663 C C . GLU A 1 206 ? -71.854 9.395 70.830 1.00 67.56 206 GLU A C 1
ATOM 1665 O O . GLU A 1 206 ? -72.646 8.524 70.456 1.00 67.56 206 GLU A O 1
ATOM 1670 N N . ILE A 1 207 ? -71.480 9.474 72.110 1.00 67.75 207 ILE A N 1
ATOM 1671 C CA . ILE A 1 207 ? -71.996 8.578 73.150 1.00 67.75 207 ILE A CA 1
ATOM 1672 C C . ILE A 1 207 ? -73.275 9.178 73.726 1.00 67.75 207 ILE A C 1
ATOM 1674 O O . ILE A 1 207 ? -73.237 10.148 74.489 1.00 67.75 207 ILE A O 1
ATOM 1678 N N . GLN A 1 208 ? -74.410 8.558 73.412 1.00 65.25 208 GLN A N 1
ATOM 1679 C CA . GLN A 1 208 ? -75.710 8.976 73.922 1.00 65.25 208 GLN A CA 1
ATOM 1680 C C . GLN A 1 208 ? -76.148 8.093 75.094 1.00 65.25 208 GLN A C 1
ATOM 1682 O O . GLN A 1 208 ? -76.040 6.865 75.076 1.00 65.25 208 GLN A O 1
ATOM 1687 N N . VAL A 1 209 ? -76.652 8.739 76.146 1.00 56.62 209 VAL A N 1
ATOM 1688 C CA . VAL A 1 209 ? -77.113 8.076 77.370 1.00 56.62 209 VAL A CA 1
ATOM 1689 C C . VAL A 1 209 ? -78.576 8.442 77.583 1.00 56.62 209 VAL A C 1
ATOM 1691 O O . VAL A 1 209 ? -78.879 9.516 78.104 1.00 56.62 209 VAL A O 1
ATOM 1694 N N . ASN A 1 210 ? -79.477 7.544 77.182 1.00 58.50 210 ASN A N 1
ATOM 1695 C CA . ASN A 1 210 ? -80.918 7.783 77.214 1.00 58.50 210 ASN A CA 1
ATOM 1696 C C . ASN A 1 210 ? -81.599 6.939 78.308 1.00 58.50 210 ASN A C 1
ATOM 1698 O O . ASN A 1 210 ? -81.291 5.752 78.462 1.00 58.50 210 ASN A O 1
ATOM 1702 N N . PRO A 1 211 ? -82.542 7.508 79.086 1.00 46.41 211 PRO A N 1
ATOM 1703 C CA . PRO A 1 211 ? -83.368 6.712 79.987 1.00 46.41 211 PRO A CA 1
ATOM 1704 C C . PRO A 1 211 ? -84.221 5.747 79.152 1.00 46.41 211 PRO A C 1
ATOM 1706 O O . PRO A 1 211 ? -84.872 6.177 78.201 1.00 46.41 211 PRO A O 1
ATOM 1709 N N . ALA A 1 212 ? -84.232 4.447 79.475 1.00 48.09 212 ALA A N 1
ATOM 1710 C CA . ALA A 1 212 ? -84.997 3.488 78.681 1.00 48.09 212 ALA A CA 1
ATOM 1711 C C . ALA A 1 212 ? -86.495 3.824 78.757 1.00 48.09 212 ALA A C 1
ATOM 1713 O O . ALA A 1 212 ? -87.108 3.708 79.823 1.00 48.09 212 ALA A O 1
ATOM 1714 N N . GLY A 1 213 ? -87.079 4.247 77.630 1.00 54.12 213 GLY A N 1
ATOM 1715 C CA . GLY A 1 213 ? -88.524 4.456 77.522 1.00 54.12 213 GLY A CA 1
ATOM 1716 C C . GLY A 1 213 ? -89.030 5.612 76.656 1.00 54.12 213 GLY A C 1
ATOM 1717 O O . GLY A 1 213 ? -90.245 5.728 76.533 1.00 54.12 213 GLY A O 1
ATOM 1718 N N . THR A 1 214 ? -88.189 6.434 76.026 1.00 39.22 214 THR A N 1
ATOM 1719 C CA . THR A 1 214 ? -88.649 7.392 74.999 1.00 39.22 214 THR A CA 1
ATOM 1720 C C . THR A 1 214 ? -88.367 6.849 73.605 1.00 39.22 214 THR A C 1
ATOM 1722 O O . THR A 1 214 ? -87.447 7.277 72.920 1.00 39.22 214 THR A O 1
ATOM 1725 N N . ALA A 1 215 ? -89.178 5.872 73.196 1.00 41.75 215 ALA A N 1
ATOM 1726 C CA . ALA A 1 215 ? -89.469 5.687 71.784 1.00 41.75 215 ALA A CA 1
ATOM 1727 C C . ALA A 1 215 ? -90.347 6.871 71.358 1.00 41.75 215 ALA A C 1
ATOM 1729 O O . ALA A 1 215 ? -91.566 6.831 71.531 1.00 41.75 215 ALA A O 1
ATOM 1730 N N . GLU A 1 216 ? -89.730 7.943 70.865 1.00 37.88 216 GLU A N 1
ATOM 1731 C CA . GLU A 1 216 ? -90.457 8.903 70.043 1.00 37.88 216 GLU A CA 1
ATOM 1732 C C . GLU A 1 216 ? -90.660 8.258 68.672 1.00 37.88 216 GLU A C 1
ATOM 1734 O O . GLU A 1 216 ? -89.740 8.055 67.884 1.00 37.88 216 GLU A O 1
ATOM 1739 N N . GLN A 1 217 ? -91.904 7.834 68.463 1.00 44.22 217 GLN A N 1
ATOM 1740 C CA . GLN A 1 217 ? -92.505 7.734 67.149 1.00 44.22 217 GLN A CA 1
ATOM 1741 C C . GLN A 1 217 ? -92.421 9.118 66.501 1.00 44.22 217 GLN A C 1
ATOM 1743 O O . GLN A 1 217 ? -93.112 10.028 66.950 1.00 44.22 217 GLN A O 1
ATOM 1748 N N . GLU A 1 218 ? -91.650 9.256 65.431 1.00 33.81 218 GLU A N 1
ATOM 1749 C CA . GLU A 1 218 ? -92.028 10.158 64.347 1.00 33.81 218 GLU A CA 1
ATOM 1750 C C . GLU A 1 218 ? -92.096 9.348 63.051 1.00 33.81 218 GLU A C 1
ATOM 1752 O O . GLU A 1 218 ? -91.139 8.710 62.611 1.00 33.81 218 GLU A O 1
ATOM 1757 N N . GLU A 1 219 ? -93.328 9.283 62.550 1.00 36.22 219 GLU A N 1
ATOM 1758 C CA . GLU A 1 219 ? -93.714 8.848 61.220 1.00 36.22 219 GLU A CA 1
ATOM 1759 C C . GLU A 1 219 ? -93.273 9.888 60.174 1.00 36.22 219 GLU A C 1
ATOM 1761 O O . GLU A 1 219 ? -93.297 11.087 60.449 1.00 36.22 219 GLU A O 1
ATOM 1766 N N . GLU A 1 220 ? -93.023 9.367 58.966 1.00 33.50 220 GLU A N 1
ATOM 1767 C CA . GLU A 1 220 ? -92.825 10.015 57.649 1.00 33.50 220 GLU A CA 1
ATOM 1768 C C . GLU A 1 220 ? -91.412 10.470 5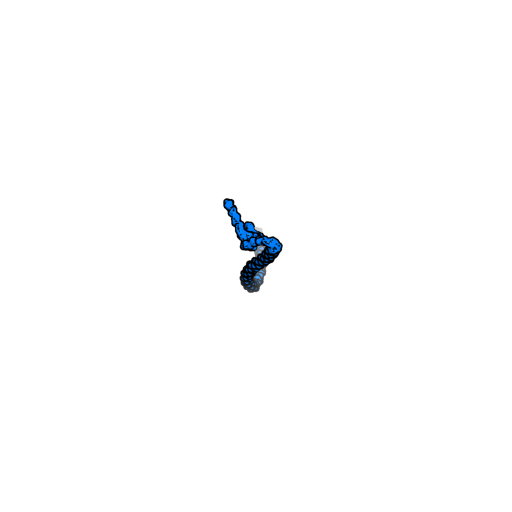7.233 1.00 33.50 220 GLU A C 1
ATOM 1770 O O . GLU A 1 220 ? -90.924 11.539 57.655 1.00 33.50 220 GLU A O 1
#

Foldseek 3Di:
DVVVVVVVVVVVVVVVVVVVVVVVVVVVVVVVVVVVVVVVVVVVVVVVVVVVVVVVVVVVVVVVVVVVVVVVVVVVVCVVVVVVVVVVVVVVVVVVVVVVVVVVVVVVVVVVVVVVVVVVVVVVVVVVVVVVVVVVVVVVVVVVVVLVVLVVVVVVVVVVVVVVVVVVVVVVVVVCVVVVHDDPDADKDWDWQDAPVRDPSDPRIDTDIGRPDPPDDDDD